Protein AF-A0A521H035-F1 (afdb_monomer)

Mean predicted aligned error: 4.66 Å

Sequence (286 aa):
MRLDHPIFQGPLPVELELAEIETPAHYRDWPGGAGLPARLPVWRVQAADLSPIVSRGTIADPYGFEDSPDAEWISSGINSKSYRSLALGRHGNFFYWGFSADPAHMTASGRTVFLNVLVYMRGFQGARPLVRREARSREWAGIYVSYVRRAQQGEGVADSSQLGALRKYFPDAVLSRLGVEAAPLAEYYQQNLEYLQPAERGFGFVADPDLAALQVSNRRPELLERLATLLEERGPDDAVVLRLFRQYLPAEAPRSAAGYAAWLERNRARLFFSDVGGFRWFLAPP

Solvent-accessible surface area (backbone atoms only — not comparable to full-atom values): 16088 Å² total; per-residue (Å²): 109,54,72,86,40,59,42,54,65,22,88,57,81,52,70,75,51,68,46,79,40,75,46,62,73,67,26,39,78,35,94,83,22,71,80,57,62,75,54,40,84,41,73,53,44,50,69,63,68,87,43,100,81,26,57,83,54,53,69,45,77,51,62,47,55,60,40,39,92,63,28,44,82,41,25,46,56,97,64,98,59,44,73,61,20,32,21,29,33,37,38,35,56,44,71,49,74,20,73,52,53,52,77,90,39,28,25,73,37,31,48,45,35,54,54,14,42,58,61,58,50,56,80,28,67,89,45,64,58,90,61,62,83,70,45,72,24,72,69,51,58,59,53,52,31,48,53,42,42,35,51,76,71,52,59,67,89,75,47,76,68,53,66,60,62,53,46,61,48,49,34,67,88,52,36,79,78,51,53,93,37,34,67,59,48,44,53,51,51,64,78,33,57,53,24,53,36,78,38,100,59,75,75,13,64,42,62,40,65,67,35,56,74,66,73,37,35,76,80,42,75,64,37,62,54,49,51,41,53,45,24,66,77,60,32,64,80,29,71,66,54,45,50,50,46,70,57,33,44,42,90,83,62,52,61,51,40,71,54,28,49,57,48,45,71,78,38,53,93,41,51,44,47,20,42,15,50,51,54,22,36,42,73,56,81,135

Secondary structure (DSSP, 8-state):
--TTSHHHH-SS-----EEEEEPPGGGGGSTT-TT--SEEEEE--BSS-S-SSS-----B--TTGGGSTTEEEEE--S-SS-TT-BSEEEETTEEEE-----TTTB-HHHHHHHHHHHHHHHTTTT---S----S--TTHHHHHHHHHHHHHTT-SS--HHHHHHHGGGS-HHHHHHH-S-HHHHHHHHHHTTTTEEE-SSSS-EEE-HHHHHHT--TTSTHHHHHHHHHHHHH-TT-HHHHHHHHHHS-TTS--SHHHHHHHHHHHGGGEEEETTTTSEEEE---

Foldseek 3Di:
DACVDQLNPDPPDADWPKDKDQDDPCQCLAVVSVPDDRIDIATQFFQDDPDPQFDAFDWADQALQPLFVQKDQDADHDDPDHNRTGCWMDFQLDTHHRGRHDPVGTDPNNNSSVVSVVVVSVVRVPTDGLFDFPADFLSVLLVLLSQLVCQVVVNDPHDPVSLVVSCLAADCVQCVPQNSHSPSSVVQCVVQVQQWFADPDGRYIDGDPLCVVVVHGLFDCVLLVVLLVCCVVPNLPDPSSVVCCVQAHDPPQDSHSVSNVVVCVVQVVQWTATRRRRSYIGGHDD

Radius of gyration: 22.26 Å; Cα contacts (8 Å, |Δi|>4): 448; chains: 1; bounding box: 48×47×64 Å

pLDDT: mean 92.79, std 8.2, range [44.16, 98.56]

Nearest PDB structures (foldseek):
  8ro0-assembly1_B  TM=1.477E-01  e=4.644E+00  Caenorhabditis elegans

Structure (mmCIF, N/CA/C/O backbone):
data_AF-A0A521H035-F1
#
_entry.id   AF-A0A521H035-F1
#
loop_
_atom_site.group_PDB
_atom_site.id
_atom_site.type_symbol
_atom_site.label_atom_id
_atom_site.label_alt_id
_atom_site.label_comp_id
_atom_site.label_asym_id
_atom_site.label_entity_id
_atom_site.label_seq_id
_atom_site.pdbx_PDB_ins_code
_atom_site.Cartn_x
_atom_site.Cartn_y
_atom_site.Cartn_z
_atom_site.occupancy
_atom_site.B_iso_or_equiv
_atom_site.auth_seq_id
_atom_site.auth_comp_id
_atom_site.auth_asym_id
_atom_site.auth_atom_id
_atom_site.pdbx_PDB_model_num
ATOM 1 N N . MET A 1 1 ? 10.526 -8.813 -11.461 1.00 91.44 1 MET A N 1
ATOM 2 C CA . MET A 1 1 ? 9.517 -9.334 -12.403 1.00 91.44 1 MET A CA 1
ATOM 3 C C . MET A 1 1 ? 9.130 -10.726 -11.934 1.00 91.44 1 MET A C 1
ATOM 5 O O . MET A 1 1 ? 10.029 -11.459 -11.541 1.00 91.44 1 MET A O 1
ATOM 9 N N . ARG A 1 2 ? 7.838 -11.064 -11.918 1.00 95.44 2 ARG A N 1
ATOM 10 C CA . ARG A 1 2 ? 7.329 -12.403 -11.577 1.00 95.44 2 ARG A CA 1
ATOM 11 C C . ARG A 1 2 ? 7.245 -13.254 -12.840 1.00 95.44 2 ARG A C 1
ATOM 13 O O . ARG A 1 2 ? 6.238 -13.219 -13.537 1.00 95.44 2 ARG A O 1
ATOM 20 N N . LEU A 1 3 ? 8.349 -13.908 -13.200 1.00 95.19 3 LEU A N 1
ATOM 21 C CA . LEU A 1 3 ? 8.463 -14.670 -14.453 1.00 95.19 3 LEU A CA 1
ATOM 22 C C . LEU A 1 3 ? 7.525 -15.881 -14.508 1.00 95.19 3 LEU A C 1
ATOM 24 O O . LEU A 1 3 ? 7.117 -16.290 -15.586 1.00 95.19 3 LEU A O 1
ATOM 28 N N . ASP A 1 4 ? 7.156 -16.415 -13.352 1.00 96.62 4 ASP A N 1
ATOM 29 C CA . ASP A 1 4 ? 6.177 -17.480 -13.147 1.00 96.62 4 ASP A CA 1
ATOM 30 C C . ASP A 1 4 ? 4.721 -17.038 -13.386 1.00 96.62 4 ASP A C 1
ATOM 32 O O . ASP A 1 4 ? 3.821 -17.875 -13.434 1.00 96.62 4 ASP A O 1
ATOM 36 N N . HIS A 1 5 ? 4.468 -15.738 -13.572 1.00 98.00 5 HIS A N 1
ATOM 37 C CA . HIS A 1 5 ? 3.122 -15.223 -13.798 1.00 98.00 5 HIS A CA 1
ATOM 38 C C . HIS A 1 5 ? 2.509 -15.772 -15.105 1.00 98.00 5 HIS A C 1
ATOM 40 O O . HIS A 1 5 ? 3.190 -15.765 -16.137 1.00 98.00 5 HIS A O 1
ATOM 46 N N . PRO A 1 6 ? 1.209 -16.147 -15.128 1.00 97.94 6 PRO A N 1
ATOM 47 C CA . PRO A 1 6 ? 0.569 -16.790 -16.281 1.00 97.94 6 PRO A CA 1
ATOM 48 C C . PRO A 1 6 ? 0.786 -16.093 -17.629 1.00 97.94 6 PRO A C 1
ATOM 50 O O . PRO A 1 6 ? 1.007 -16.762 -18.631 1.00 97.94 6 PRO A O 1
ATOM 53 N N . ILE A 1 7 ? 0.807 -14.755 -17.656 1.00 98.19 7 ILE A N 1
ATOM 54 C CA . ILE A 1 7 ? 0.989 -13.970 -18.895 1.00 98.19 7 ILE A CA 1
ATOM 55 C C . ILE A 1 7 ? 2.323 -14.243 -19.612 1.00 98.19 7 ILE A C 1
ATOM 57 O O . ILE A 1 7 ? 2.422 -14.030 -20.821 1.00 98.19 7 ILE A O 1
ATOM 61 N N . PHE A 1 8 ? 3.344 -14.698 -18.878 1.00 97.81 8 PHE A N 1
ATOM 62 C CA . PHE A 1 8 ? 4.652 -15.066 -19.424 1.00 97.81 8 PHE A CA 1
ATOM 63 C C . PHE A 1 8 ? 4.750 -16.552 -19.784 1.00 97.81 8 PHE A C 1
ATOM 65 O O . PHE A 1 8 ? 5.685 -16.944 -20.469 1.00 97.81 8 PHE A O 1
ATOM 72 N N . GLN A 1 9 ? 3.796 -17.367 -19.331 1.00 96.31 9 GLN A N 1
ATOM 73 C CA . GLN A 1 9 ? 3.798 -18.821 -19.498 1.00 96.31 9 GLN A CA 1
ATOM 74 C C . GLN A 1 9 ? 2.868 -19.280 -20.629 1.00 96.31 9 GLN A C 1
ATOM 76 O O . GLN A 1 9 ? 3.097 -20.321 -21.239 1.00 96.31 9 GLN A O 1
ATOM 81 N N . GLY A 1 10 ? 1.815 -18.517 -20.927 1.00 94.44 10 GLY A N 1
ATOM 82 C CA . GLY A 1 10 ? 0.863 -18.857 -21.976 1.00 94.44 10 GLY A CA 1
ATOM 83 C C . GLY A 1 10 ? -0.391 -17.979 -21.960 1.00 94.44 10 GLY A C 1
ATOM 84 O O . GLY A 1 10 ? -0.469 -17.010 -21.203 1.00 94.44 10 GLY A O 1
ATOM 85 N N . PRO A 1 11 ? -1.401 -18.298 -22.786 1.00 96.12 11 PRO A N 1
ATOM 86 C CA . PRO A 1 11 ? -1.518 -19.503 -23.617 1.00 96.12 11 PRO A CA 1
ATOM 87 C C . PRO A 1 11 ? -0.682 -19.493 -24.904 1.00 96.12 11 PRO A C 1
ATOM 89 O O . PRO A 1 11 ? -0.439 -20.558 -25.464 1.00 96.12 11 PRO A O 1
ATOM 92 N N . LEU A 1 12 ? -0.247 -18.329 -25.390 1.00 97.94 12 LEU A N 1
ATOM 93 C CA . LEU A 1 12 ? 0.696 -18.262 -26.503 1.00 97.94 12 LEU A CA 1
ATOM 94 C C . LEU A 1 12 ? 2.121 -18.426 -25.956 1.00 97.94 12 LEU A C 1
ATOM 96 O O . LEU A 1 12 ? 2.453 -17.747 -24.980 1.00 97.94 12 LEU A O 1
ATOM 100 N N . PRO A 1 13 ? 2.960 -19.290 -26.555 1.00 96.62 13 PRO A N 1
ATOM 101 C CA . PRO A 1 13 ? 4.324 -19.503 -26.087 1.00 96.62 13 PRO A CA 1
ATOM 102 C C . PRO A 1 13 ? 5.134 -18.208 -26.197 1.00 96.62 13 PRO A C 1
ATOM 104 O O . PRO A 1 13 ? 5.119 -17.544 -27.236 1.00 96.62 13 PRO A O 1
ATOM 107 N N . VAL A 1 14 ? 5.834 -17.846 -25.121 1.00 96.12 14 VAL A N 1
ATOM 108 C CA . VAL A 1 14 ? 6.634 -16.620 -25.039 1.00 96.12 14 VAL A CA 1
ATOM 109 C C . VAL A 1 14 ? 8.102 -16.977 -24.863 1.00 96.12 14 VAL A C 1
ATOM 111 O O . VAL A 1 14 ? 8.490 -17.563 -23.857 1.00 96.12 14 VAL A O 1
ATOM 114 N N . GLU A 1 15 ? 8.936 -16.537 -25.797 1.00 95.50 15 GLU A N 1
ATOM 115 C CA . GLU A 1 15 ? 10.384 -16.479 -25.602 1.00 95.50 15 GLU A CA 1
ATOM 116 C C . GLU A 1 15 ? 10.753 -15.056 -25.179 1.00 95.50 15 GLU A C 1
ATOM 118 O O . GLU A 1 15 ? 10.750 -14.137 -25.994 1.00 95.50 15 GLU A O 1
ATOM 123 N N . LEU A 1 16 ? 10.991 -14.838 -23.883 1.00 95.06 16 LEU A N 1
ATOM 124 C CA . LEU A 1 16 ? 11.286 -13.501 -23.368 1.00 95.06 16 LEU A CA 1
ATOM 125 C C . LEU A 1 16 ? 12.676 -13.026 -23.802 1.00 95.06 16 LEU A C 1
ATOM 127 O O . LEU A 1 16 ? 13.689 -13.657 -23.514 1.00 95.06 16 LEU A O 1
ATOM 131 N N . GLU A 1 17 ? 12.723 -11.840 -24.405 1.00 93.94 17 GLU A N 1
ATOM 132 C CA . GLU A 1 17 ? 13.968 -11.143 -24.732 1.00 93.94 17 GLU A CA 1
ATOM 133 C C . GLU A 1 17 ? 14.533 -10.469 -23.475 1.00 93.94 17 GLU A C 1
ATOM 135 O O . GLU A 1 17 ? 14.279 -9.290 -23.206 1.00 93.94 17 GLU A O 1
ATOM 140 N N . LEU A 1 18 ? 15.249 -11.245 -22.661 1.00 94.38 18 LEU A N 1
ATOM 141 C CA . LEU A 1 18 ? 15.895 -10.761 -21.443 1.00 94.38 18 LEU A CA 1
ATOM 142 C C . LEU A 1 18 ? 17.271 -10.155 -21.742 1.00 94.38 18 LEU A C 1
ATOM 144 O O . LEU A 1 18 ? 1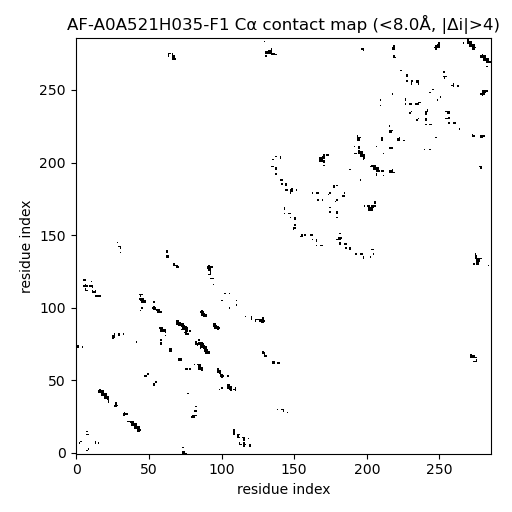8.031 -10.661 -22.565 1.00 94.38 18 LEU A O 1
ATOM 148 N N . ALA A 1 19 ? 17.601 -9.081 -21.035 1.00 92.50 19 ALA A N 1
ATOM 149 C CA . ALA A 1 19 ? 18.905 -8.434 -21.054 1.00 92.50 19 ALA A CA 1
ATOM 150 C C . ALA A 1 19 ? 19.320 -8.033 -19.634 1.00 92.50 19 ALA A C 1
ATOM 152 O O . ALA A 1 19 ? 18.481 -7.892 -18.751 1.00 92.50 19 ALA A O 1
ATOM 153 N N . GLU A 1 20 ? 20.614 -7.806 -19.425 1.00 95.44 20 GLU A N 1
ATOM 154 C CA . GLU A 1 20 ? 21.167 -7.331 -18.155 1.00 95.44 20 GLU A CA 1
ATOM 155 C C . GLU A 1 20 ? 21.605 -5.875 -18.293 1.00 95.44 20 GLU A C 1
ATOM 157 O O . GLU A 1 20 ? 22.482 -5.572 -19.109 1.00 95.44 20 GLU A O 1
ATOM 162 N N . ILE A 1 21 ? 21.055 -4.988 -17.464 1.00 93.69 21 ILE A N 1
ATOM 163 C CA . ILE A 1 21 ? 21.485 -3.584 -17.384 1.00 93.69 21 ILE A CA 1
ATOM 164 C C . ILE A 1 21 ? 22.219 -3.320 -16.078 1.00 93.69 21 ILE A C 1
ATOM 166 O O . ILE A 1 21 ? 21.959 -3.982 -15.078 1.00 93.69 21 ILE A O 1
ATOM 170 N N . GLU A 1 22 ? 23.075 -2.302 -16.060 1.00 96.94 22 GLU A N 1
ATOM 171 C CA . GLU A 1 22 ? 23.555 -1.741 -14.797 1.00 96.94 22 GLU A CA 1
ATOM 172 C C . GLU A 1 22 ? 22.364 -1.216 -13.987 1.00 96.94 22 GLU A C 1
ATOM 174 O O . GLU A 1 22 ? 21.484 -0.530 -14.518 1.00 96.94 22 GLU A O 1
ATOM 179 N N . THR A 1 23 ? 22.326 -1.545 -12.697 1.00 95.81 23 THR A N 1
ATOM 180 C CA . THR A 1 23 ? 21.288 -1.073 -11.783 1.00 95.81 23 THR A CA 1
ATOM 181 C C . THR A 1 23 ? 21.319 0.453 -11.740 1.00 95.81 23 THR A C 1
ATOM 183 O O . THR A 1 23 ? 22.333 1.018 -11.316 1.00 95.81 23 THR A O 1
ATOM 186 N N . PRO A 1 24 ? 20.228 1.148 -12.120 1.00 94.31 24 PRO A N 1
ATOM 187 C CA . PRO A 1 24 ? 20.175 2.600 -12.027 1.00 94.31 24 PRO A CA 1
ATOM 188 C C . PRO A 1 24 ? 20.511 3.065 -10.610 1.00 94.31 24 PRO A C 1
ATOM 190 O O . PRO A 1 24 ? 19.883 2.621 -9.649 1.00 94.31 24 PRO A O 1
ATOM 193 N N . ALA A 1 25 ? 21.504 3.949 -10.473 1.00 90.81 25 ALA A N 1
ATOM 194 C CA . ALA A 1 25 ? 22.056 4.320 -9.169 1.00 90.81 25 ALA A CA 1
ATOM 195 C C . ALA A 1 25 ? 20.974 4.809 -8.190 1.00 90.81 25 ALA A C 1
ATOM 197 O O . ALA A 1 25 ? 20.955 4.395 -7.032 1.00 90.81 25 ALA A O 1
ATOM 198 N N . HIS A 1 26 ? 20.005 5.590 -8.683 1.00 86.62 26 HIS A N 1
ATOM 199 C CA . HIS A 1 26 ? 18.902 6.129 -7.882 1.00 86.62 26 HIS A CA 1
ATOM 200 C C . HIS A 1 26 ? 17.960 5.059 -7.320 1.00 86.62 26 HIS A C 1
ATOM 202 O O . HIS A 1 26 ? 17.221 5.346 -6.384 1.00 86.62 26 HIS A O 1
ATOM 208 N N . TYR A 1 27 ? 17.957 3.825 -7.841 1.00 91.81 27 TYR A N 1
ATOM 209 C CA . TYR A 1 27 ? 17.166 2.737 -7.255 1.00 91.81 27 TYR A CA 1
ATOM 210 C C . TYR A 1 27 ? 17.636 2.362 -5.854 1.00 91.81 27 TYR A C 1
ATOM 212 O O . TYR A 1 27 ? 16.812 1.918 -5.055 1.00 91.81 27 TYR A O 1
ATOM 220 N N . ARG A 1 28 ? 18.918 2.580 -5.536 1.00 89.38 28 ARG A N 1
ATOM 221 C CA . ARG A 1 28 ? 19.475 2.285 -4.210 1.00 89.38 28 ARG A CA 1
ATOM 222 C C . ARG A 1 28 ? 18.914 3.192 -3.114 1.00 89.38 28 ARG A C 1
ATOM 224 O O . ARG A 1 28 ? 18.886 2.776 -1.959 1.00 89.38 28 ARG A O 1
ATOM 231 N N . ASP A 1 29 ? 18.392 4.359 -3.490 1.00 83.06 29 ASP A N 1
ATOM 232 C CA . ASP A 1 29 ? 17.813 5.343 -2.568 1.00 83.06 29 ASP A CA 1
ATOM 233 C C . ASP A 1 29 ? 16.381 4.988 -2.127 1.00 83.06 29 ASP A C 1
ATOM 235 O O . ASP A 1 29 ? 15.856 5.574 -1.181 1.00 83.06 29 ASP A O 1
ATOM 239 N N . TRP A 1 30 ? 15.718 4.047 -2.809 1.00 85.75 30 TRP A N 1
ATOM 240 C CA . TRP A 1 30 ? 14.351 3.636 -2.479 1.00 85.75 30 TRP A CA 1
ATOM 241 C C . TRP A 1 30 ? 14.333 2.549 -1.391 1.00 85.75 30 TRP A C 1
ATOM 243 O O . TRP A 1 30 ? 15.250 1.730 -1.329 1.00 85.75 30 TRP A O 1
ATOM 253 N N . PRO A 1 31 ? 13.270 2.453 -0.565 1.00 82.69 31 PRO A N 1
ATOM 254 C CA . PRO A 1 31 ? 13.065 1.372 0.391 1.00 82.69 31 PRO A CA 1
ATOM 255 C C . PRO A 1 31 ? 13.317 -0.015 -0.215 1.00 82.69 31 PRO A C 1
ATOM 257 O O . PRO A 1 31 ? 12.735 -0.387 -1.240 1.00 82.69 31 PRO A O 1
ATOM 260 N N . GLY A 1 32 ? 14.217 -0.769 0.423 1.00 84.44 32 GLY A N 1
ATOM 261 C CA . GLY A 1 32 ? 14.683 -2.090 -0.021 1.00 84.44 32 GLY A CA 1
ATOM 262 C C . GLY A 1 32 ? 15.685 -2.080 -1.188 1.00 84.44 32 GLY A C 1
ATOM 263 O O . GLY A 1 32 ? 16.129 -3.141 -1.608 1.00 84.44 32 GLY A O 1
ATOM 264 N N . GLY A 1 33 ? 16.061 -0.908 -1.709 1.00 89.31 33 GLY A N 1
ATOM 265 C CA . GLY A 1 33 ? 16.932 -0.757 -2.877 1.00 89.31 33 GLY A CA 1
ATOM 266 C C . GLY A 1 33 ? 18.432 -0.889 -2.595 1.00 89.31 33 GLY A C 1
ATOM 267 O O . GLY A 1 33 ? 19.196 -1.235 -3.495 1.00 89.31 33 GLY A O 1
ATOM 268 N N . ALA A 1 34 ? 18.875 -0.651 -1.356 1.00 89.69 34 ALA A N 1
ATOM 269 C CA . ALA A 1 34 ? 20.298 -0.681 -0.997 1.00 89.69 34 ALA A CA 1
ATOM 270 C C . ALA A 1 34 ? 20.972 -2.026 -1.334 1.00 89.69 34 ALA A C 1
ATOM 272 O O . ALA A 1 34 ? 22.107 -2.047 -1.808 1.00 89.69 34 ALA A O 1
ATOM 273 N N . GLY A 1 35 ? 20.242 -3.133 -1.156 1.00 92.12 35 GLY A N 1
ATOM 274 C CA . GLY A 1 35 ? 20.710 -4.499 -1.411 1.00 92.12 35 GLY A CA 1
ATOM 275 C C . GLY A 1 35 ? 20.561 -4.989 -2.854 1.00 92.12 35 GLY A C 1
ATOM 276 O O . GLY A 1 35 ? 20.757 -6.176 -3.099 1.00 92.12 35 GLY A O 1
ATOM 277 N N . LEU A 1 36 ? 20.188 -4.130 -3.810 1.00 94.81 36 LEU A N 1
ATOM 278 C CA . LEU A 1 36 ? 20.050 -4.552 -5.206 1.00 94.81 36 LEU A CA 1
ATOM 279 C C . LEU A 1 36 ? 21.399 -5.006 -5.797 1.00 94.81 36 LEU A C 1
ATOM 281 O O . LEU A 1 36 ? 22.432 -4.387 -5.504 1.00 94.81 36 LEU A O 1
ATOM 285 N N . PRO A 1 37 ? 21.407 -6.028 -6.674 1.00 95.75 37 PRO A N 1
ATOM 286 C CA . PRO A 1 37 ? 22.613 -6.447 -7.387 1.00 95.75 37 PRO A CA 1
ATOM 287 C C . PRO A 1 37 ? 23.198 -5.309 -8.239 1.00 95.75 37 PRO A C 1
ATOM 289 O O . PRO A 1 37 ? 22.559 -4.278 -8.464 1.00 95.75 37 PRO A O 1
ATOM 292 N N . ALA A 1 38 ? 24.440 -5.466 -8.702 1.00 96.88 38 ALA A N 1
ATOM 293 C CA . ALA A 1 38 ? 25.071 -4.491 -9.597 1.00 96.88 38 ALA A CA 1
ATOM 294 C C . ALA A 1 38 ? 24.341 -4.390 -10.945 1.00 96.88 38 ALA A C 1
ATOM 296 O O . ALA A 1 38 ? 24.232 -3.300 -11.498 1.00 96.88 38 ALA A O 1
ATOM 297 N N . ARG A 1 39 ? 23.788 -5.512 -11.419 1.00 96.69 39 ARG A N 1
ATOM 298 C CA . ARG A 1 39 ? 23.030 -5.608 -12.664 1.00 96.69 39 ARG A CA 1
ATOM 299 C C . ARG A 1 39 ? 21.653 -6.204 -12.420 1.00 96.69 39 ARG A C 1
ATOM 301 O O . ARG A 1 39 ? 21.496 -7.029 -11.519 1.00 96.69 39 ARG A O 1
ATOM 308 N N . LEU A 1 40 ? 20.670 -5.744 -13.186 1.00 94.56 40 LEU A N 1
ATOM 309 C CA . LEU A 1 40 ? 19.294 -6.218 -13.116 1.00 94.56 40 LEU A CA 1
ATOM 310 C C . LEU A 1 40 ? 18.876 -6.862 -14.439 1.00 94.56 40 LEU A C 1
ATOM 312 O O . LEU A 1 40 ? 19.065 -6.240 -15.495 1.00 94.56 40 LEU A O 1
ATOM 316 N N . PRO A 1 41 ? 18.187 -8.018 -14.379 1.00 93.94 41 PRO A N 1
ATOM 317 C CA . PRO A 1 41 ? 17.521 -8.566 -15.541 1.00 93.94 41 PRO A CA 1
ATOM 318 C C . PRO A 1 41 ? 16.336 -7.673 -15.911 1.00 93.94 41 PRO A C 1
ATOM 320 O O . PRO A 1 41 ? 15.482 -7.339 -15.080 1.00 93.94 41 PRO A O 1
ATOM 323 N N . VAL A 1 42 ? 16.262 -7.312 -17.184 1.00 93.50 42 VAL A N 1
ATOM 324 C CA . VAL A 1 42 ? 15.170 -6.550 -17.780 1.00 93.50 42 VAL A CA 1
ATOM 325 C C . VAL A 1 42 ? 14.632 -7.283 -18.990 1.00 93.50 42 VAL A C 1
ATOM 327 O O . VAL A 1 42 ? 15.363 -7.940 -19.723 1.00 93.50 42 VAL A O 1
ATOM 330 N N . TRP A 1 43 ? 13.334 -7.148 -19.213 1.00 95.00 43 TRP A N 1
ATOM 331 C CA . TRP A 1 43 ? 12.686 -7.654 -20.410 1.00 95.00 43 TRP A CA 1
ATOM 332 C C . TRP A 1 43 ? 12.545 -6.529 -21.434 1.00 95.00 43 TRP A C 1
ATOM 334 O O . TRP A 1 43 ? 12.017 -5.453 -21.132 1.00 95.00 43 TRP A O 1
ATOM 344 N N . ARG A 1 44 ? 13.026 -6.77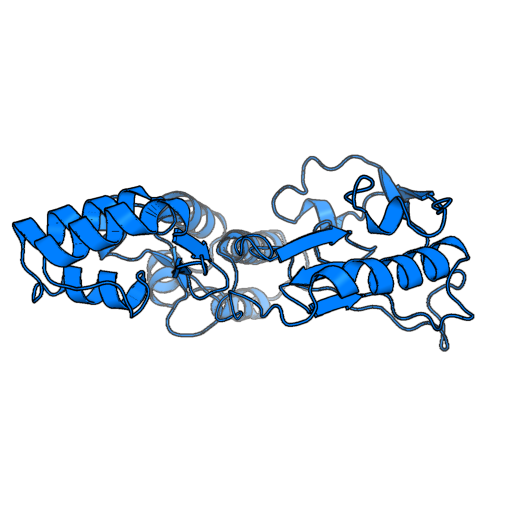1 -22.655 1.00 93.31 44 ARG A N 1
ATOM 345 C CA . ARG A 1 44 ? 12.877 -5.840 -23.768 1.00 93.31 44 ARG A CA 1
ATOM 346 C C . ARG A 1 44 ? 11.477 -5.960 -24.364 1.00 93.31 44 ARG A C 1
ATOM 348 O O . ARG A 1 44 ? 11.184 -6.863 -25.141 1.00 93.31 44 ARG A O 1
ATOM 355 N N . VAL A 1 45 ? 10.624 -4.996 -24.032 1.00 92.75 45 VAL A N 1
ATOM 356 C CA . VAL A 1 45 ? 9.244 -4.915 -24.551 1.00 92.75 45 VAL A CA 1
ATOM 357 C C . VAL A 1 45 ? 9.168 -4.167 -25.884 1.00 92.75 45 VAL A C 1
ATOM 359 O O . VAL A 1 45 ? 8.270 -4.401 -26.688 1.00 92.75 45 VAL A O 1
ATOM 362 N N . GLN A 1 46 ? 10.110 -3.254 -26.128 1.00 88.62 46 GLN A N 1
ATOM 363 C CA . GLN A 1 46 ? 10.076 -2.309 -27.247 1.00 88.62 46 GLN A CA 1
ATOM 364 C C . GLN A 1 46 ? 11.373 -2.421 -28.058 1.00 88.62 46 GLN A C 1
ATOM 366 O O . GLN A 1 46 ? 12.469 -2.501 -27.496 1.00 88.62 46 GLN A O 1
ATOM 371 N N . ALA A 1 47 ? 11.245 -2.466 -29.383 1.00 79.44 47 ALA A N 1
ATOM 372 C CA . ALA A 1 47 ? 12.369 -2.653 -30.294 1.00 79.44 47 ALA A CA 1
ATOM 373 C C . ALA A 1 47 ? 13.117 -1.340 -30.574 1.00 79.44 47 ALA A C 1
ATOM 375 O O . ALA A 1 47 ? 14.330 -1.369 -30.770 1.00 79.44 47 ALA A O 1
ATOM 376 N N . ALA A 1 48 ? 12.418 -0.203 -30.552 1.00 70.19 48 ALA A N 1
ATOM 377 C CA . ALA A 1 48 ? 12.999 1.117 -30.780 1.00 70.19 48 ALA A CA 1
ATOM 378 C C . ALA A 1 48 ? 13.309 1.848 -29.465 1.00 70.19 48 ALA A C 1
ATOM 380 O O . ALA A 1 48 ? 12.577 1.718 -28.479 1.00 70.19 48 ALA A O 1
ATOM 381 N N . ASP A 1 49 ? 14.379 2.644 -29.482 1.00 72.19 49 ASP A N 1
ATOM 382 C CA . ASP A 1 49 ? 14.717 3.563 -28.397 1.00 72.19 49 ASP A CA 1
ATOM 383 C C . ASP A 1 49 ? 13.690 4.700 -28.284 1.00 72.19 49 ASP A C 1
ATOM 385 O O . ASP A 1 49 ? 12.860 4.917 -29.177 1.00 72.19 49 ASP A O 1
ATOM 389 N N . LEU A 1 50 ? 13.769 5.450 -27.176 1.00 73.69 50 LEU A N 1
ATOM 390 C CA . LEU A 1 50 ? 12.985 6.671 -26.987 1.00 73.69 50 LEU A CA 1
ATOM 391 C C . LEU A 1 50 ? 13.192 7.593 -28.195 1.00 73.69 50 LEU A C 1
ATOM 393 O O . LEU A 1 50 ? 14.284 8.102 -28.437 1.00 73.69 50 LEU A O 1
ATOM 397 N N . SER A 1 51 ? 12.124 7.787 -28.953 1.00 68.94 51 SER A N 1
ATOM 398 C CA . SER A 1 51 ? 12.107 8.490 -30.233 1.00 68.94 51 SER A CA 1
ATOM 399 C C . SER A 1 51 ? 10.796 9.275 -30.336 1.00 68.94 51 SER A C 1
ATOM 401 O O . SER A 1 51 ? 9.917 9.098 -29.491 1.00 68.94 51 SER A O 1
ATOM 403 N N . PRO A 1 52 ? 10.593 10.122 -31.360 1.00 69.00 52 PRO A N 1
ATOM 404 C CA . PRO A 1 52 ? 9.300 10.782 -31.562 1.00 69.00 52 PRO A CA 1
ATOM 405 C C . PRO A 1 52 ? 8.130 9.793 -31.693 1.00 69.00 52 PRO A C 1
ATOM 407 O O . PRO A 1 52 ? 6.983 10.160 -31.467 1.00 69.00 52 PRO A O 1
ATOM 410 N N . ILE A 1 53 ? 8.432 8.542 -32.052 1.00 67.44 53 ILE A N 1
ATOM 411 C CA . ILE A 1 53 ? 7.471 7.462 -32.270 1.00 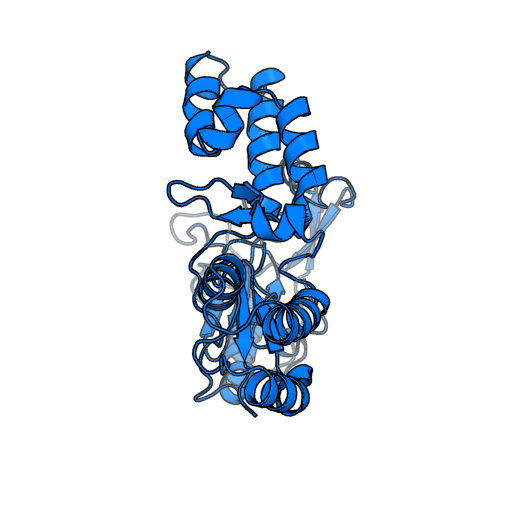67.44 53 ILE A CA 1
ATOM 412 C C . ILE A 1 53 ? 7.222 6.676 -30.971 1.00 67.44 53 ILE A C 1
ATOM 414 O O . ILE A 1 53 ? 6.087 6.316 -30.671 1.00 67.44 53 ILE A O 1
ATOM 418 N N . VAL A 1 54 ? 8.266 6.442 -30.166 1.00 69.00 54 VAL A N 1
ATOM 419 C CA . VAL A 1 54 ? 8.174 5.732 -28.879 1.00 69.00 54 VAL A CA 1
ATOM 420 C C . VAL A 1 54 ? 8.346 6.721 -27.729 1.00 69.00 54 VAL A C 1
ATOM 422 O O . VAL A 1 54 ? 9.459 7.095 -27.354 1.00 69.00 54 VAL A O 1
ATOM 425 N N . SER A 1 55 ? 7.213 7.127 -27.153 1.00 80.19 55 SER A N 1
ATOM 426 C CA . SER A 1 55 ? 7.160 7.999 -25.975 1.00 80.19 55 SER A CA 1
ATOM 427 C C . SER A 1 55 ? 7.605 7.282 -24.700 1.00 80.19 55 SER A C 1
ATOM 429 O O . SER A 1 55 ? 7.706 6.058 -24.657 1.00 80.19 55 SER A O 1
ATOM 431 N N . ARG A 1 56 ? 7.829 8.031 -23.615 1.00 85.56 56 ARG A N 1
ATOM 432 C CA . ARG A 1 56 ? 8.031 7.430 -22.289 1.00 85.56 56 ARG A CA 1
ATOM 433 C C . ARG A 1 56 ? 6.744 6.739 -21.834 1.00 85.56 56 ARG A C 1
ATOM 435 O O . ARG A 1 56 ? 5.667 7.321 -21.930 1.00 85.56 56 ARG A O 1
ATOM 442 N N . GLY A 1 57 ? 6.885 5.521 -21.320 1.00 90.06 57 GLY A N 1
ATOM 443 C CA . GLY A 1 57 ? 5.800 4.815 -20.652 1.00 90.06 57 GLY A CA 1
ATOM 444 C C . GLY A 1 57 ? 5.382 5.493 -19.347 1.00 90.06 57 GLY A C 1
ATOM 445 O O . GLY A 1 57 ? 5.965 6.492 -18.914 1.00 90.06 57 GLY A O 1
ATOM 446 N N . THR A 1 58 ? 4.388 4.909 -18.692 1.00 92.88 58 THR A N 1
ATOM 447 C CA . THR A 1 58 ? 3.951 5.327 -17.362 1.00 92.88 58 THR A CA 1
ATOM 448 C C . THR A 1 58 ? 4.208 4.219 -16.349 1.00 92.88 58 THR A C 1
ATOM 450 O O . THR A 1 58 ? 4.330 3.044 -16.690 1.00 92.88 58 THR A O 1
ATOM 453 N N . ILE A 1 59 ? 4.347 4.622 -15.092 1.00 94.31 59 ILE A N 1
ATOM 454 C CA . ILE A 1 59 ? 4.496 3.721 -13.953 1.00 94.31 59 ILE A CA 1
ATOM 455 C C . ILE A 1 59 ? 3.551 4.164 -12.845 1.00 94.31 59 ILE A C 1
ATOM 457 O O . ILE A 1 59 ? 3.325 5.364 -12.655 1.00 94.31 59 ILE A O 1
ATOM 461 N N . ALA A 1 60 ? 3.042 3.198 -12.090 1.00 93.25 60 ALA A N 1
ATOM 462 C CA . ALA A 1 60 ? 2.282 3.437 -10.876 1.00 93.25 60 ALA A CA 1
ATOM 463 C C . ALA A 1 60 ? 3.163 3.304 -9.621 1.00 93.25 60 ALA A C 1
ATOM 465 O O . ALA A 1 60 ? 4.260 2.735 -9.636 1.00 93.25 60 ALA A O 1
ATOM 466 N N . ASP A 1 61 ? 2.666 3.888 -8.531 1.00 90.25 61 ASP A N 1
ATOM 467 C CA . ASP A 1 61 ? 3.295 3.863 -7.209 1.00 90.25 61 ASP A CA 1
ATOM 468 C C . ASP A 1 61 ? 3.500 2.406 -6.747 1.00 90.25 61 ASP A C 1
ATOM 470 O O . ASP A 1 61 ? 2.557 1.619 -6.829 1.00 90.25 61 ASP A O 1
ATOM 474 N N . PRO A 1 62 ? 4.708 2.016 -6.306 1.00 82.81 62 PRO A N 1
ATOM 475 C CA . PRO A 1 62 ? 4.994 0.630 -5.937 1.00 82.81 62 PRO A CA 1
ATOM 476 C C . PRO A 1 62 ? 4.411 0.189 -4.594 1.00 82.81 62 PRO A C 1
ATOM 478 O O . PRO A 1 62 ? 4.319 -1.013 -4.344 1.00 82.81 62 PRO A O 1
ATOM 481 N N . TYR A 1 63 ? 4.131 1.130 -3.692 1.00 90.88 63 TYR A N 1
ATOM 482 C CA . TYR A 1 63 ? 3.866 0.815 -2.290 1.00 90.88 63 TYR A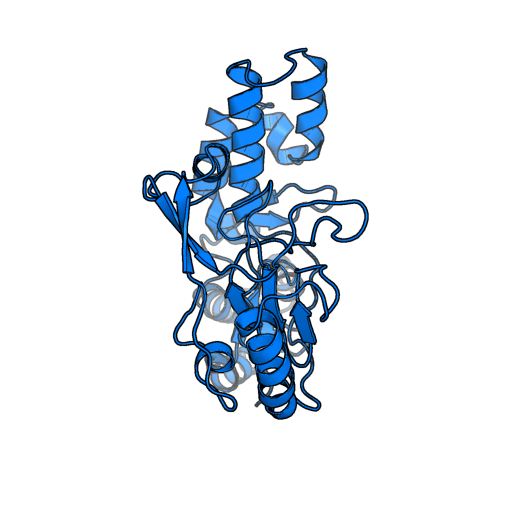 CA 1
ATOM 483 C C . TYR A 1 63 ? 2.369 0.715 -2.018 1.00 90.88 63 TYR A C 1
ATOM 485 O O . TYR A 1 63 ? 1.591 1.542 -2.497 1.00 90.88 63 TYR A O 1
ATOM 493 N N . GLY A 1 64 ? 1.990 -0.315 -1.259 1.00 91.44 64 GLY A N 1
ATOM 494 C CA . GLY A 1 64 ? 0.600 -0.630 -0.941 1.00 91.44 64 GLY A CA 1
ATOM 495 C C . GLY A 1 64 ? -0.231 -1.109 -2.134 1.00 91.44 64 GLY A C 1
ATOM 496 O O . GLY A 1 64 ? -1.439 -1.185 -2.031 1.00 91.44 64 GLY A O 1
ATOM 497 N N . PHE A 1 65 ? 0.367 -1.446 -3.284 1.00 92.56 65 PHE A N 1
ATOM 498 C CA . PHE A 1 65 ? -0.428 -1.960 -4.409 1.00 92.56 65 PHE A CA 1
ATOM 499 C C . PHE A 1 65 ? -1.064 -3.323 -4.093 1.00 92.56 65 PHE A C 1
ATOM 501 O O . PHE A 1 65 ? -2.212 -3.564 -4.434 1.00 92.56 65 PHE A O 1
ATOM 508 N N . GLU A 1 66 ? -0.318 -4.197 -3.416 1.00 94.19 66 GLU A N 1
ATOM 509 C CA . GLU A 1 66 ? -0.746 -5.560 -3.060 1.00 94.19 66 GLU A CA 1
ATOM 510 C C . GLU A 1 66 ? -1.277 -5.662 -1.623 1.00 94.19 66 GLU A C 1
ATOM 512 O O . GLU A 1 66 ? -1.345 -6.752 -1.064 1.00 94.19 66 GLU A O 1
ATOM 517 N N . ASP A 1 67 ? -1.621 -4.534 -0.995 1.00 94.81 67 ASP A N 1
ATOM 518 C CA . ASP A 1 67 ? -2.349 -4.567 0.280 1.00 94.81 67 ASP A CA 1
ATOM 519 C C . ASP A 1 67 ? -3.832 -4.949 0.087 1.00 94.81 67 ASP A 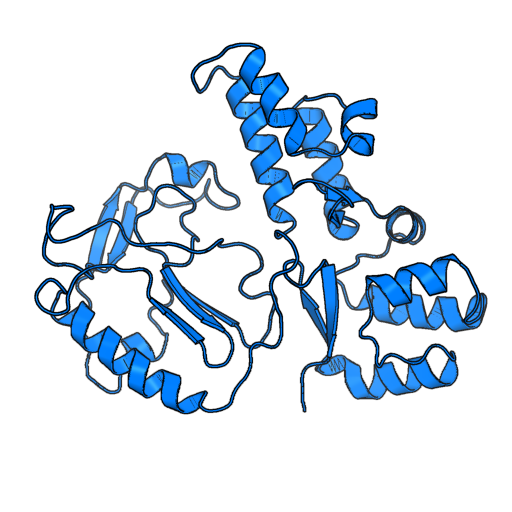C 1
ATOM 521 O O . ASP A 1 67 ? -4.522 -5.331 1.031 1.00 94.81 67 ASP A O 1
ATOM 525 N N . SER A 1 68 ? -4.301 -4.925 -1.163 1.00 95.69 68 SER A N 1
ATOM 526 C CA . SER A 1 68 ? -5.581 -5.468 -1.588 1.00 95.69 68 SER A CA 1
ATOM 527 C C . SER A 1 68 ? -5.397 -6.894 -2.132 1.00 95.69 68 SER A C 1
ATOM 529 O O . SER A 1 68 ? -4.565 -7.098 -3.018 1.00 95.69 68 SER A O 1
ATOM 531 N N . PRO A 1 69 ? -6.159 -7.896 -1.651 1.00 95.31 69 PRO A N 1
ATOM 532 C CA . PRO A 1 69 ? -5.951 -9.297 -2.027 1.00 95.31 69 PRO A CA 1
ATOM 533 C C . PRO A 1 69 ? -6.329 -9.601 -3.483 1.00 95.31 69 PRO A C 1
ATOM 535 O O . PRO A 1 69 ? -5.944 -10.640 -4.010 1.00 95.31 69 PRO A O 1
ATOM 538 N N . ASP A 1 70 ? -7.074 -8.715 -4.150 1.00 95.75 70 ASP A N 1
ATOM 539 C CA . ASP A 1 70 ? -7.404 -8.828 -5.571 1.00 95.75 70 ASP A CA 1
ATOM 540 C C . ASP A 1 70 ? -6.434 -8.055 -6.479 1.00 95.75 70 ASP A C 1
ATOM 542 O O . ASP A 1 70 ? -6.721 -7.903 -7.673 1.00 95.75 70 ASP A O 1
ATOM 546 N N . ALA A 1 71 ? -5.309 -7.575 -5.942 1.00 96.50 71 ALA A N 1
ATOM 547 C CA . ALA A 1 71 ? -4.283 -6.853 -6.678 1.00 96.50 71 ALA A CA 1
ATOM 548 C C . ALA A 1 71 ? -2.979 -7.655 -6.817 1.00 96.50 71 ALA A C 1
ATOM 550 O O . ALA A 1 71 ? -2.572 -8.392 -5.924 1.00 96.50 71 ALA A O 1
ATOM 551 N N . GLU A 1 72 ? -2.305 -7.491 -7.955 1.00 96.12 72 GLU A N 1
ATOM 552 C CA . GLU A 1 72 ? -1.077 -8.212 -8.301 1.00 96.12 72 GLU A CA 1
ATOM 553 C C . GLU A 1 72 ? -0.040 -7.260 -8.888 1.00 96.12 72 GLU A C 1
ATOM 555 O O . GLU A 1 72 ? -0.242 -6.674 -9.957 1.00 96.12 72 GLU A O 1
ATOM 560 N N . TRP A 1 73 ? 1.115 -7.153 -8.235 1.00 96.62 73 TRP A N 1
ATOM 561 C CA . TRP A 1 73 ? 2.300 -6.573 -8.855 1.00 96.62 73 TRP A CA 1
ATOM 562 C C . TRP A 1 73 ? 2.989 -7.632 -9.719 1.00 96.62 73 TRP A C 1
ATOM 564 O O . TRP A 1 73 ? 3.354 -8.696 -9.225 1.00 96.62 73 TRP A O 1
ATOM 574 N N . ILE A 1 74 ? 3.209 -7.362 -11.006 1.00 97.06 74 ILE A N 1
ATOM 575 C CA . ILE A 1 74 ? 3.771 -8.364 -11.928 1.00 97.06 74 ILE A CA 1
ATOM 576 C C . ILE A 1 74 ? 5.193 -7.984 -12.333 1.00 97.06 74 ILE A C 1
ATOM 578 O O . ILE A 1 74 ? 6.137 -8.773 -12.208 1.00 97.06 74 ILE A O 1
ATOM 582 N N . SER A 1 75 ? 5.371 -6.756 -12.817 1.00 95.81 75 SER A N 1
ATOM 583 C CA . SER A 1 75 ? 6.684 -6.269 -13.221 1.00 95.81 75 SER A CA 1
ATOM 584 C C . SER A 1 75 ? 6.827 -4.765 -13.063 1.00 95.81 75 SER A C 1
ATOM 586 O O . SER A 1 75 ? 5.874 -3.996 -13.185 1.00 95.81 75 SER A O 1
ATOM 588 N N . SER A 1 76 ? 8.076 -4.359 -12.869 1.00 94.75 76 SER A N 1
ATOM 589 C CA . SER A 1 76 ? 8.541 -2.995 -13.086 1.00 94.75 76 SER A CA 1
ATOM 590 C C . SER A 1 76 ? 9.060 -2.833 -14.518 1.00 94.75 76 SER A C 1
ATOM 592 O O . SER A 1 76 ? 9.104 -3.792 -15.294 1.00 94.75 76 SER A O 1
ATOM 594 N N . GLY A 1 77 ? 9.448 -1.612 -14.859 1.00 91.44 77 GLY A N 1
ATOM 595 C CA . GLY A 1 77 ? 10.194 -1.264 -16.065 1.00 91.44 77 GLY A CA 1
ATOM 596 C C . GLY A 1 77 ? 11.349 -0.330 -15.713 1.00 91.44 77 GLY A C 1
ATOM 597 O O . GLY A 1 77 ? 11.426 0.167 -14.591 1.00 91.44 77 GLY A O 1
ATOM 598 N N . ILE A 1 78 ? 12.242 -0.048 -16.661 1.00 90.81 78 ILE A N 1
ATOM 599 C CA . ILE A 1 78 ? 13.290 0.962 -16.454 1.00 90.81 78 ILE A CA 1
ATOM 600 C C . ILE A 1 78 ? 12.615 2.330 -16.314 1.00 90.81 78 ILE A C 1
ATOM 602 O O . ILE A 1 78 ? 11.909 2.783 -17.213 1.00 90.81 78 ILE A O 1
ATOM 606 N N . ASN A 1 79 ? 12.793 2.981 -15.165 1.00 91.94 79 ASN A N 1
ATOM 607 C CA . ASN A 1 79 ? 12.056 4.195 -14.820 1.00 91.94 79 ASN A CA 1
ATOM 608 C C . ASN A 1 79 ? 12.846 5.110 -13.867 1.00 91.94 79 ASN A C 1
ATOM 610 O O . ASN A 1 79 ? 13.779 4.676 -13.195 1.00 91.94 79 ASN A O 1
ATOM 614 N N . SER A 1 80 ? 12.444 6.381 -13.775 1.00 87.88 80 SER A N 1
ATOM 615 C CA . SER A 1 80 ? 13.090 7.397 -12.923 1.00 87.88 80 SER A CA 1
ATOM 616 C C . SER A 1 80 ? 12.659 7.370 -11.449 1.00 87.88 80 SER A C 1
ATOM 618 O O . SER A 1 80 ? 13.032 8.255 -10.681 1.00 87.88 80 SER A O 1
ATOM 620 N N . LYS A 1 81 ? 11.831 6.402 -11.048 1.00 88.75 81 LYS A N 1
ATOM 621 C CA . LYS A 1 81 ? 11.342 6.203 -9.678 1.00 88.75 81 LYS A CA 1
ATOM 622 C C . LYS A 1 81 ? 11.994 4.961 -9.070 1.00 88.75 81 LYS A C 1
ATOM 624 O O . LYS A 1 81 ? 13.210 4.836 -9.123 1.00 88.75 81 LYS A O 1
ATOM 629 N N . SER A 1 82 ? 11.209 4.079 -8.458 1.00 90.56 82 SER A N 1
ATOM 630 C CA . SER A 1 82 ? 11.674 2.877 -7.770 1.00 90.56 82 SER A CA 1
ATOM 631 C C . SER A 1 82 ? 11.851 1.695 -8.722 1.00 90.56 82 SER A C 1
ATOM 633 O O . SER A 1 82 ? 11.077 1.537 -9.675 1.00 90.56 82 SER A O 1
ATOM 635 N N . TYR A 1 83 ? 12.774 0.794 -8.377 1.00 91.69 83 TYR A N 1
ATOM 636 C CA . TYR A 1 83 ? 12.895 -0.544 -8.967 1.00 91.69 83 TYR A CA 1
ATOM 637 C C . TYR A 1 83 ? 11.606 -1.368 -8.829 1.00 91.69 83 TYR A C 1
ATOM 639 O O . TYR A 1 83 ? 11.367 -2.267 -9.630 1.00 91.69 83 TYR A O 1
ATOM 647 N N . ARG A 1 84 ? 10.743 -1.034 -7.859 1.00 92.44 84 ARG A N 1
ATOM 648 C CA . ARG A 1 84 ? 9.431 -1.666 -7.669 1.00 92.44 84 ARG A CA 1
ATOM 649 C C . ARG A 1 84 ? 8.289 -0.967 -8.397 1.00 92.44 84 ARG A C 1
ATOM 651 O O . ARG A 1 84 ? 7.178 -1.477 -8.337 1.00 92.44 84 ARG A O 1
ATOM 658 N N . SER A 1 85 ? 8.499 0.196 -9.018 1.00 94.62 85 SER A N 1
ATOM 659 C CA . SER A 1 85 ? 7.385 0.960 -9.609 1.00 94.62 85 SER A CA 1
ATOM 660 C C . SER A 1 85 ? 6.641 0.107 -10.623 1.00 94.62 85 SER A C 1
ATOM 662 O O . SER A 1 85 ? 7.259 -0.551 -11.453 1.00 94.62 85 SER A O 1
ATOM 664 N N . LEU A 1 86 ? 5.320 0.080 -10.525 1.00 95.19 86 LEU A N 1
ATOM 665 C CA . LEU A 1 86 ? 4.514 -0.888 -11.249 1.00 95.19 86 LEU A CA 1
ATOM 666 C C . LEU A 1 86 ? 4.398 -0.466 -12.715 1.00 95.19 86 LEU A C 1
ATOM 668 O O . LEU A 1 86 ? 3.878 0.606 -13.015 1.00 95.19 86 LEU A O 1
ATOM 672 N N . ALA A 1 87 ? 4.908 -1.305 -13.614 1.00 96.38 87 ALA A N 1
ATOM 673 C CA . ALA A 1 87 ? 4.731 -1.178 -15.060 1.00 96.38 87 ALA A CA 1
ATOM 674 C C . ALA A 1 87 ? 3.719 -2.202 -15.583 1.00 96.38 87 ALA A C 1
ATOM 676 O O . ALA A 1 87 ? 3.012 -1.917 -16.540 1.00 96.38 87 ALA A O 1
ATOM 677 N N . LEU A 1 88 ? 3.631 -3.368 -14.938 1.00 97.69 88 LEU A N 1
ATOM 678 C CA . LEU A 1 88 ? 2.604 -4.377 -15.169 1.00 97.69 88 LEU A CA 1
ATOM 679 C C . LEU A 1 88 ? 1.978 -4.772 -13.840 1.00 97.69 88 LEU A C 1
ATOM 681 O O . LEU A 1 88 ? 2.695 -5.143 -12.904 1.00 97.69 88 LEU A O 1
ATOM 685 N N . GLY A 1 89 ? 0.655 -4.749 -13.783 1.00 97.44 89 GLY A N 1
ATOM 686 C CA . GLY A 1 89 ? -0.085 -5.259 -12.639 1.00 97.44 89 GLY A CA 1
ATOM 687 C C . GLY A 1 89 ? -1.583 -5.263 -12.864 1.00 97.44 89 GLY A C 1
ATOM 688 O O . GLY A 1 89 ? -2.081 -4.642 -13.804 1.00 97.44 89 GLY A O 1
ATOM 689 N N . ARG A 1 90 ? -2.297 -5.973 -11.998 1.00 97.25 90 ARG A N 1
ATOM 690 C CA . ARG A 1 90 ? -3.747 -6.152 -12.077 1.00 97.25 90 ARG A CA 1
ATOM 691 C C . ARG A 1 90 ? -4.410 -5.672 -10.792 1.00 97.25 90 ARG A C 1
ATOM 693 O O . ARG A 1 90 ? -3.844 -5.853 -9.722 1.00 97.25 90 ARG A O 1
ATOM 700 N N . HIS A 1 91 ? -5.607 -5.102 -10.893 1.00 96.69 91 HIS A N 1
ATOM 701 C CA . HIS A 1 91 ? -6.505 -4.876 -9.757 1.00 96.69 91 HIS A CA 1
ATOM 702 C C . HIS A 1 91 ? -7.952 -5.107 -10.194 1.00 96.69 91 HIS A C 1
ATOM 704 O O . HIS A 1 91 ? -8.443 -4.426 -11.097 1.00 96.69 91 HIS A O 1
ATOM 710 N N . GLY A 1 92 ? -8.626 -6.100 -9.612 1.00 96.19 92 GLY A N 1
ATOM 711 C CA . GLY A 1 92 ? -9.922 -6.562 -10.106 1.00 96.19 92 GLY A CA 1
ATOM 712 C C . GLY A 1 92 ? -9.865 -6.897 -11.603 1.00 96.19 92 GLY A C 1
ATOM 713 O O . GLY A 1 92 ? -9.007 -7.664 -12.047 1.00 96.19 92 GLY A O 1
ATOM 714 N N . ASN A 1 93 ? -10.750 -6.281 -12.385 1.00 96.69 93 ASN A N 1
ATOM 715 C CA . ASN A 1 93 ? -10.812 -6.403 -13.843 1.00 96.69 93 ASN A CA 1
ATOM 716 C C . ASN A 1 93 ? -9.972 -5.359 -14.611 1.00 96.69 93 ASN A C 1
ATOM 718 O O . ASN A 1 93 ? -10.106 -5.252 -15.830 1.00 96.69 93 ASN A O 1
ATOM 722 N N . PHE A 1 94 ? -9.111 -4.597 -13.934 1.00 96.19 94 PHE A N 1
ATOM 723 C CA . PHE A 1 94 ? -8.194 -3.653 -14.568 1.00 96.19 94 PHE A CA 1
ATOM 724 C C . PHE A 1 94 ? -6.798 -4.251 -14.670 1.00 96.19 94 PHE A C 1
ATOM 726 O O . PHE A 1 94 ? -6.267 -4.784 -13.697 1.00 96.19 94 PHE A O 1
ATOM 733 N N . PHE A 1 95 ? -6.182 -4.102 -15.839 1.00 97.69 95 PHE A N 1
ATOM 734 C CA . PHE A 1 95 ? -4.770 -4.395 -16.037 1.00 97.69 95 PHE A CA 1
ATOM 735 C C . PHE A 1 95 ? -4.042 -3.115 -16.423 1.00 97.69 95 PHE A C 1
ATOM 737 O O . PHE A 1 95 ? -4.439 -2.414 -17.354 1.00 97.69 95 PHE A O 1
ATOM 744 N N . TYR A 1 96 ? -2.970 -2.811 -15.707 1.00 97.00 96 TYR A N 1
ATOM 745 C CA . TYR A 1 96 ? -2.100 -1.693 -16.005 1.00 97.00 96 TYR A CA 1
ATOM 746 C C . TYR A 1 96 ? -0.966 -2.155 -16.918 1.00 97.00 96 TYR A C 1
ATOM 748 O O . TYR A 1 96 ? -0.126 -2.956 -16.514 1.00 97.00 96 TYR A O 1
ATOM 756 N N . TRP A 1 97 ? -0.946 -1.633 -18.143 1.00 96.69 97 TRP A N 1
ATOM 757 C CA . TRP A 1 97 ? 0.139 -1.813 -19.103 1.00 96.69 97 TRP A CA 1
ATOM 758 C C . TRP A 1 97 ? 0.883 -0.486 -19.277 1.00 96.69 97 TRP A C 1
ATOM 760 O O . TRP A 1 97 ? 0.411 0.425 -19.951 1.00 96.69 97 TRP A O 1
ATOM 770 N N . GLY A 1 98 ? 2.037 -0.361 -18.628 1.00 94.94 98 GLY A N 1
ATOM 771 C CA . GLY A 1 98 ? 2.794 0.889 -18.545 1.00 94.94 98 GLY A CA 1
ATOM 772 C C . GLY A 1 98 ? 3.664 1.205 -19.764 1.00 94.94 98 GLY A C 1
ATOM 773 O O . GLY A 1 98 ? 4.182 2.317 -19.864 1.00 94.94 98 GLY A O 1
ATOM 774 N N . PHE A 1 99 ? 3.849 0.261 -20.691 1.00 93.00 99 PHE A N 1
ATOM 775 C CA . PHE A 1 99 ? 4.658 0.471 -21.897 1.00 93.00 99 PHE A CA 1
ATOM 776 C C . PHE A 1 99 ? 3.856 1.194 -22.986 1.00 93.00 99 PHE A C 1
ATOM 778 O O . PHE A 1 99 ? 2.656 0.985 -23.131 1.00 93.00 99 PHE A O 1
ATOM 785 N N . SER A 1 100 ? 4.528 2.048 -23.750 1.00 89.69 100 SER A N 1
ATOM 786 C CA . SER A 1 100 ? 3.915 3.047 -24.639 1.00 89.69 100 SER A CA 1
ATOM 787 C C . SER A 1 100 ? 4.071 2.749 -26.129 1.00 89.69 100 SER A C 1
ATOM 789 O O . SER A 1 100 ? 3.458 3.441 -26.937 1.00 89.69 100 SER A O 1
ATOM 791 N N . ALA A 1 101 ? 4.906 1.782 -26.516 1.00 87.56 101 ALA A N 1
ATOM 792 C CA . ALA A 1 101 ? 5.127 1.451 -27.918 1.00 87.56 101 ALA A CA 1
ATOM 793 C C . ALA A 1 101 ? 3.839 0.978 -28.592 1.00 87.56 101 ALA A C 1
ATOM 795 O O . ALA A 1 101 ? 3.096 0.162 -28.046 1.00 87.56 101 ALA A O 1
ATOM 796 N N . ASP A 1 102 ? 3.648 1.430 -29.829 1.00 86.81 102 ASP A N 1
ATOM 797 C CA . ASP A 1 102 ? 2.707 0.823 -30.765 1.00 86.81 102 ASP A CA 1
ATOM 798 C C . ASP A 1 102 ? 3.050 -0.669 -30.977 1.00 86.81 102 ASP A C 1
ATOM 800 O O . ASP A 1 102 ? 4.239 -1.021 -30.960 1.00 86.81 102 ASP A O 1
ATOM 804 N N . PRO A 1 103 ? 2.066 -1.557 -31.219 1.00 87.62 103 PRO A N 1
ATOM 805 C CA . PRO A 1 103 ? 2.320 -2.958 -31.559 1.00 87.62 103 PRO A CA 1
ATOM 806 C C . PRO A 1 103 ? 3.392 -3.188 -32.643 1.00 87.62 103 PRO A C 1
ATOM 808 O O . PRO A 1 103 ? 4.147 -4.161 -32.547 1.00 87.62 103 PRO A O 1
ATOM 811 N N . ALA A 1 104 ? 3.518 -2.303 -33.639 1.00 88.56 104 ALA A N 1
ATOM 812 C CA . ALA A 1 104 ? 4.553 -2.366 -34.676 1.00 88.56 104 ALA A CA 1
ATOM 813 C C . ALA A 1 104 ? 5.977 -2.127 -34.137 1.00 88.56 104 ALA A C 1
ATOM 815 O O . ALA A 1 104 ? 6.954 -2.596 -34.720 1.00 88.56 104 ALA A O 1
ATOM 816 N N . HIS A 1 105 ? 6.099 -1.435 -33.004 1.00 90.12 105 HIS A N 1
ATOM 817 C CA . HIS A 1 105 ? 7.362 -1.111 -32.336 1.00 90.12 105 HIS A CA 1
ATOM 818 C C . HIS A 1 105 ? 7.613 -1.940 -31.071 1.00 90.12 105 HIS A C 1
ATOM 820 O O . HIS A 1 105 ? 8.673 -1.817 -30.449 1.00 90.12 105 HIS A O 1
ATOM 826 N N . MET A 1 106 ? 6.676 -2.813 -30.698 1.00 92.94 106 MET A N 1
ATOM 827 C CA . MET A 1 106 ? 6.912 -3.848 -29.699 1.00 92.94 106 MET A CA 1
ATOM 828 C C . MET A 1 106 ? 7.843 -4.935 -30.246 1.00 92.94 106 MET A C 1
ATOM 830 O O . MET A 1 106 ? 7.902 -5.206 -31.449 1.00 92.94 106 MET A O 1
ATOM 834 N N . THR A 1 107 ? 8.563 -5.593 -29.347 1.00 94.12 107 THR A N 1
ATOM 835 C CA . THR A 1 107 ? 9.260 -6.838 -29.669 1.00 94.12 107 THR A CA 1
ATOM 836 C C . THR A 1 107 ? 8.261 -7.973 -29.932 1.00 94.12 107 THR A C 1
ATOM 838 O O . THR A 1 107 ? 7.060 -7.836 -29.671 1.00 94.12 107 THR A O 1
ATOM 841 N N . ALA A 1 108 ? 8.726 -9.107 -30.471 1.00 94.88 108 ALA A N 1
ATOM 842 C CA . ALA A 1 108 ? 7.850 -10.261 -30.688 1.00 94.88 108 ALA A CA 1
ATOM 843 C C . ALA A 1 108 ? 7.289 -10.769 -29.353 1.00 94.88 108 ALA A C 1
ATOM 845 O O . ALA A 1 108 ? 6.076 -10.925 -29.214 1.00 94.88 108 ALA A O 1
ATOM 846 N N . SER A 1 109 ? 8.159 -10.902 -28.347 1.00 95.75 109 SER A N 1
ATOM 847 C CA . SER A 1 109 ? 7.763 -11.254 -26.982 1.00 95.75 109 SER A CA 1
ATOM 848 C C . SER A 1 109 ? 6.814 -10.222 -26.360 1.00 95.75 109 SER A C 1
ATOM 850 O O . SER A 1 109 ? 5.820 -10.607 -25.746 1.00 95.75 109 SER A O 1
ATOM 852 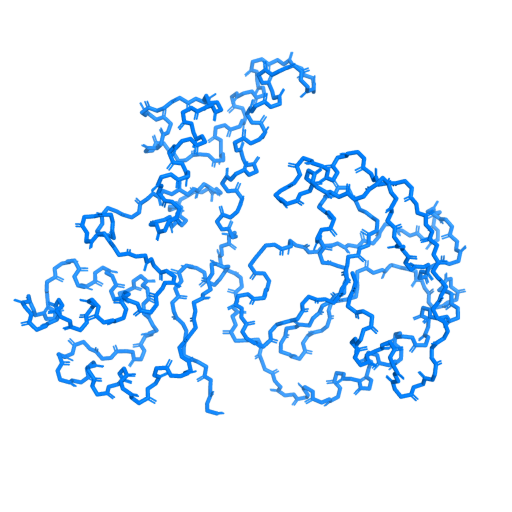N N . GLY A 1 110 ? 7.047 -8.922 -26.589 1.00 95.69 110 GLY A N 1
ATOM 853 C CA . GLY A 1 110 ? 6.158 -7.822 -26.191 1.00 95.69 110 GLY A CA 1
ATOM 854 C C . GLY A 1 110 ? 4.720 -8.005 -26.675 1.00 95.69 110 GLY A C 1
ATOM 855 O O . GLY A 1 110 ? 3.787 -7.985 -25.869 1.00 95.69 110 GLY A O 1
ATOM 856 N N . ARG A 1 111 ? 4.544 -8.253 -27.980 1.00 96.12 111 ARG A N 1
ATOM 857 C CA . ARG A 1 111 ? 3.223 -8.503 -28.580 1.00 96.12 111 ARG A CA 1
ATOM 858 C C . ARG A 1 111 ? 2.564 -9.761 -28.024 1.00 96.12 111 ARG A C 1
ATOM 860 O O . ARG A 1 111 ? 1.378 -9.731 -27.703 1.00 96.12 111 ARG A O 1
ATOM 867 N N . THR A 1 112 ? 3.312 -10.855 -27.897 1.00 97.31 112 THR A N 1
ATOM 868 C CA . THR A 1 112 ? 2.755 -12.124 -27.410 1.00 97.31 112 THR A CA 1
ATOM 869 C C . THR A 1 112 ? 2.283 -12.015 -25.962 1.00 97.31 112 THR A C 1
ATOM 871 O O . THR A 1 112 ? 1.161 -12.415 -25.657 1.00 97.31 112 THR A O 1
ATOM 874 N N . VAL A 1 113 ? 3.080 -11.407 -25.076 1.00 97.69 113 VAL A N 1
ATOM 875 C CA . VAL A 1 113 ? 2.674 -11.179 -23.679 1.00 97.69 113 VAL A CA 1
ATOM 876 C C . VAL A 1 113 ? 1.458 -10.258 -23.611 1.00 97.69 113 VAL A C 1
ATOM 878 O O . VAL A 1 113 ? 0.550 -10.523 -22.827 1.00 97.69 113 VAL A O 1
ATOM 881 N N . PHE A 1 114 ? 1.385 -9.218 -24.449 1.00 97.00 114 PHE A N 1
ATOM 882 C CA . PHE A 1 114 ? 0.203 -8.354 -24.515 1.00 97.00 114 PHE A CA 1
ATOM 883 C C . PHE A 1 114 ? -1.072 -9.143 -24.861 1.00 97.00 114 PHE A C 1
ATOM 885 O O . PHE A 1 114 ? -2.108 -8.957 -24.226 1.00 97.00 114 PHE A O 1
ATOM 892 N N . LEU A 1 115 ? -1.003 -10.084 -25.808 1.00 97.50 115 LEU A N 1
ATOM 893 C CA . LEU A 1 115 ? -2.130 -10.970 -26.122 1.00 97.50 115 LEU A CA 1
ATOM 894 C C . LEU A 1 115 ? -2.451 -11.939 -24.974 1.00 97.50 115 LEU A C 1
ATOM 896 O O . LEU A 1 115 ? -3.623 -12.135 -24.650 1.00 97.50 115 LEU A O 1
ATOM 900 N N . ASN A 1 116 ? -1.435 -12.500 -24.313 1.00 98.50 116 ASN A N 1
ATOM 901 C CA . ASN A 1 116 ? -1.632 -13.356 -23.140 1.00 98.50 116 ASN A CA 1
ATOM 902 C C . ASN A 1 116 ? -2.308 -12.604 -21.986 1.00 98.50 116 ASN A C 1
ATOM 904 O O . ASN A 1 116 ? -3.151 -13.181 -21.302 1.00 98.50 116 ASN A O 1
ATOM 908 N N . VAL A 1 117 ? -2.015 -11.310 -21.802 1.00 98.25 117 VAL A N 1
ATOM 909 C CA . VAL A 1 117 ? -2.723 -10.447 -20.842 1.00 98.25 117 VAL A CA 1
ATOM 910 C C . VAL A 1 117 ? -4.221 -10.404 -21.143 1.00 98.25 117 VAL A C 1
ATOM 912 O O . VAL A 1 117 ? -5.016 -10.529 -20.217 1.00 98.25 117 VAL A O 1
ATOM 915 N N . LEU A 1 118 ? -4.638 -10.283 -22.408 1.00 97.31 118 LEU A N 1
ATOM 916 C CA . LEU A 1 118 ? -6.066 -10.266 -22.760 1.00 97.31 118 LEU A CA 1
ATOM 917 C C . LEU A 1 118 ? -6.761 -11.580 -22.384 1.00 97.31 118 LEU A C 1
ATOM 919 O O . LEU A 1 118 ? -7.871 -11.568 -21.849 1.00 97.31 118 LEU A O 1
ATOM 923 N N . VAL A 1 119 ? -6.100 -12.714 -22.632 1.00 97.88 119 VAL A N 1
ATOM 924 C CA . VAL A 1 119 ? -6.630 -14.035 -22.264 1.00 97.88 119 VAL A CA 1
ATOM 925 C C . VAL A 1 119 ? -6.685 -14.197 -20.745 1.00 97.88 119 VAL A C 1
ATOM 927 O O . VAL A 1 119 ? -7.711 -14.620 -20.219 1.00 97.88 119 VAL A O 1
ATOM 930 N N . TYR A 1 120 ? -5.627 -13.794 -20.040 1.00 98.31 120 TYR A N 1
ATOM 931 C CA . TYR A 1 120 ? -5.565 -13.789 -18.579 1.00 98.31 120 TYR A CA 1
ATOM 932 C C . TYR A 1 120 ? -6.696 -12.953 -17.966 1.00 98.31 120 TYR A C 1
ATOM 934 O O . TYR A 1 120 ? -7.442 -13.430 -17.111 1.00 98.31 120 TYR A O 1
ATOM 942 N N . MET A 1 121 ? -6.894 -11.732 -18.470 1.00 98.31 121 MET A N 1
ATOM 943 C CA . MET A 1 121 ? -7.899 -10.801 -17.959 1.00 98.31 121 MET A CA 1
ATOM 944 C C . MET A 1 121 ? -9.340 -11.249 -18.202 1.00 98.31 121 MET A C 1
ATOM 946 O O . MET A 1 121 ? -10.233 -10.824 -17.468 1.00 98.31 121 MET A O 1
ATOM 950 N N . ARG A 1 122 ? -9.586 -12.159 -19.155 1.00 97.19 122 ARG A N 1
ATOM 951 C CA . ARG A 1 122 ? -10.907 -12.782 -19.331 1.00 97.19 122 ARG A CA 1
ATOM 952 C C . ARG A 1 122 ? -11.376 -13.507 -18.064 1.00 97.19 122 ARG A C 1
ATOM 954 O O . ARG A 1 122 ? -12.570 -13.491 -17.781 1.00 97.19 122 ARG A O 1
ATOM 961 N N . GLY A 1 123 ? -10.457 -14.086 -17.285 1.00 96.19 123 GLY A N 1
ATOM 962 C CA . GLY A 1 123 ? -10.769 -14.744 -16.009 1.00 96.19 123 GLY A CA 1
ATOM 963 C C . GLY A 1 123 ? -11.297 -13.795 -14.927 1.00 96.19 123 GLY A C 1
ATOM 964 O O . GLY A 1 123 ? -11.913 -14.243 -13.968 1.00 96.19 123 GLY A O 1
ATOM 965 N N . PHE A 1 124 ? -11.114 -12.485 -15.107 1.00 96.69 124 PHE A N 1
ATOM 966 C CA . PHE A 1 124 ? -11.533 -11.444 -14.167 1.00 96.69 124 PHE A CA 1
ATOM 967 C C . PHE A 1 124 ? -12.735 -10.645 -14.683 1.00 96.69 124 PHE A C 1
ATOM 969 O O . PHE A 1 124 ? -13.032 -9.560 -14.181 1.00 96.69 124 PHE A O 1
ATOM 976 N N . GLN A 1 125 ? -13.443 -11.149 -15.698 1.00 95.69 125 GLN A N 1
ATOM 977 C CA . GLN A 1 125 ? -14.629 -10.486 -16.229 1.00 95.69 125 GLN A CA 1
ATOM 978 C C . GLN A 1 125 ? -15.671 -10.266 -15.120 1.00 95.69 125 GLN A C 1
ATOM 980 O O . GLN A 1 125 ? -16.106 -11.199 -14.454 1.00 95.69 125 GLN A O 1
ATOM 985 N N . GLY A 1 126 ? -16.089 -9.011 -14.937 1.00 94.25 126 GLY A N 1
ATOM 986 C CA . GLY A 1 126 ? -17.076 -8.628 -13.923 1.00 94.25 126 GLY A CA 1
ATOM 987 C C . GLY A 1 126 ? -16.515 -8.421 -12.512 1.00 94.25 126 GLY A C 1
ATOM 988 O O . GLY A 1 126 ? -17.235 -7.879 -11.672 1.00 94.25 126 GLY A O 1
ATOM 989 N N . ALA A 1 127 ? -15.247 -8.767 -12.257 1.00 95.31 127 ALA A N 1
ATOM 990 C CA . ALA A 1 127 ? -14.580 -8.415 -11.007 1.00 95.31 127 ALA A CA 1
ATOM 991 C C . ALA A 1 127 ? -14.516 -6.889 -10.845 1.00 95.31 127 ALA A C 1
ATOM 993 O O . ALA A 1 127 ? -14.466 -6.146 -11.827 1.00 95.31 127 ALA A O 1
ATOM 994 N N . ARG A 1 128 ? -14.511 -6.410 -9.602 1.00 94.62 128 ARG A N 1
ATOM 995 C CA . ARG A 1 128 ? -14.350 -4.990 -9.273 1.00 94.62 128 ARG A CA 1
ATOM 996 C C . ARG A 1 128 ? -13.187 -4.845 -8.298 1.00 94.62 128 ARG A C 1
ATOM 998 O O . ARG A 1 128 ? -13.084 -5.699 -7.421 1.00 94.62 128 ARG A O 1
ATOM 1005 N N . PRO A 1 129 ? -12.366 -3.787 -8.421 1.00 95.12 129 PRO A N 1
ATOM 1006 C CA . PRO A 1 129 ? -11.354 -3.472 -7.421 1.00 95.12 129 PRO A CA 1
ATOM 1007 C C . PRO A 1 129 ? -11.960 -3.445 -6.017 1.00 95.12 129 PRO A C 1
ATOM 1009 O O . PRO A 1 129 ? -12.946 -2.735 -5.796 1.00 95.12 129 PRO A O 1
ATOM 1012 N N . LEU A 1 130 ? -11.381 -4.199 -5.080 1.00 96.12 130 LEU A N 1
ATOM 1013 C CA . LEU A 1 130 ? -11.854 -4.205 -3.689 1.00 96.12 130 LEU A CA 1
ATOM 1014 C C . LEU A 1 130 ? -11.504 -2.914 -2.944 1.00 96.12 130 LEU A C 1
ATOM 1016 O O . LEU A 1 130 ? -12.187 -2.535 -1.996 1.00 96.12 130 LEU A O 1
ATOM 1020 N N . VAL A 1 131 ? -10.445 -2.235 -3.380 1.00 96.00 131 VAL A N 1
ATOM 1021 C CA . VAL A 1 131 ? -9.940 -1.007 -2.768 1.00 96.00 131 VAL A CA 1
ATOM 1022 C C . VAL A 1 131 ? -9.874 0.101 -3.809 1.00 96.00 131 VAL A C 1
ATOM 1024 O O . VAL A 1 131 ? -9.424 -0.096 -4.936 1.00 96.00 131 VAL A O 1
ATOM 1027 N N . ARG A 1 132 ? -10.273 1.309 -3.414 1.00 93.88 132 ARG A N 1
ATOM 1028 C CA . ARG A 1 132 ? -9.948 2.534 -4.144 1.00 93.88 132 ARG A CA 1
ATOM 1029 C C . ARG A 1 132 ? -8.807 3.235 -3.424 1.00 93.88 132 ARG A C 1
ATOM 1031 O O . ARG A 1 132 ? -8.813 3.334 -2.205 1.00 93.88 132 ARG A O 1
ATOM 1038 N N . ARG A 1 133 ? -7.846 3.764 -4.182 1.00 92.88 133 ARG A N 1
ATOM 1039 C CA . ARG A 1 133 ? -6.770 4.569 -3.605 1.00 92.88 133 ARG A CA 1
ATOM 1040 C C . ARG A 1 133 ? -7.323 5.875 -3.025 1.00 92.88 133 ARG A C 1
ATOM 1042 O O . ARG A 1 133 ? -7.802 6.725 -3.774 1.00 92.88 133 ARG A O 1
ATOM 1049 N N . GLU A 1 134 ? -7.171 6.038 -1.720 1.00 93.75 134 GLU A N 1
ATOM 1050 C CA . GLU A 1 134 ? -7.516 7.231 -0.940 1.00 93.75 134 GLU A CA 1
ATOM 1051 C C . GLU A 1 134 ? -6.283 7.865 -0.279 1.00 93.75 134 GLU A C 1
ATOM 1053 O O . GLU A 1 134 ? -6.268 9.068 -0.029 1.00 93.75 134 GLU A O 1
ATOM 1058 N N . ALA A 1 135 ? -5.213 7.092 -0.068 1.00 93.88 135 ALA A N 1
ATOM 1059 C CA . ALA A 1 135 ? -3.986 7.559 0.568 1.00 93.88 135 ALA A CA 1
ATOM 1060 C C . ALA A 1 135 ? -2.710 7.077 -0.149 1.00 93.88 135 ALA A C 1
ATOM 1062 O O . ALA A 1 135 ? -2.726 6.330 -1.136 1.00 93.88 135 ALA A O 1
ATOM 1063 N N . ARG A 1 136 ? -1.560 7.562 0.330 1.00 93.38 136 ARG A N 1
ATOM 1064 C CA . ARG A 1 136 ? -0.245 6.986 0.020 1.00 93.38 136 ARG A CA 1
ATOM 1065 C C . ARG A 1 136 ? 0.097 5.932 1.059 1.00 93.38 136 ARG A C 1
ATOM 1067 O O . ARG A 1 136 ? -0.241 6.105 2.220 1.00 93.38 136 ARG A O 1
ATOM 1074 N N . SER A 1 137 ? 0.836 4.911 0.646 1.00 94.50 137 SER A N 1
ATOM 1075 C CA . SER A 1 137 ? 1.351 3.904 1.570 1.00 94.50 137 SER A CA 1
ATOM 1076 C C . SER A 1 137 ? 2.321 4.496 2.595 1.00 94.50 137 SER A C 1
ATOM 1078 O O . SER A 1 137 ? 3.041 5.449 2.273 1.00 94.50 137 SER A O 1
ATOM 1080 N N . ARG A 1 138 ? 2.381 3.926 3.804 1.00 94.75 138 ARG A N 1
ATOM 1081 C CA . ARG A 1 138 ? 3.194 4.461 4.915 1.00 94.75 138 ARG A CA 1
ATOM 1082 C C . ARG A 1 138 ? 4.697 4.499 4.627 1.00 94.75 138 ARG A C 1
ATOM 1084 O O . ARG A 1 138 ? 5.412 5.319 5.194 1.00 94.75 138 ARG A O 1
ATOM 1091 N N . GLU A 1 139 ? 5.184 3.680 3.698 1.00 92.62 139 GLU A N 1
ATOM 1092 C CA . GLU A 1 139 ? 6.571 3.669 3.215 1.00 92.62 139 GLU A CA 1
ATOM 1093 C C . GLU A 1 139 ? 7.013 5.033 2.669 1.00 92.62 139 GLU A C 1
ATOM 1095 O O . GLU A 1 139 ? 8.201 5.367 2.712 1.00 92.62 139 GLU A O 1
ATOM 1100 N N . TRP A 1 140 ? 6.067 5.855 2.204 1.00 93.81 140 TRP A N 1
ATOM 1101 C CA . TRP A 1 140 ? 6.359 7.213 1.760 1.00 93.81 140 TRP A CA 1
ATOM 1102 C C . TRP A 1 140 ? 6.905 8.107 2.875 1.00 93.81 140 TRP A C 1
ATOM 1104 O O . TRP A 1 140 ? 7.672 9.016 2.565 1.00 93.81 140 TRP A O 1
ATOM 1114 N N . ALA A 1 141 ? 6.612 7.828 4.150 1.00 94.75 141 ALA A N 1
ATOM 1115 C CA . ALA A 1 141 ? 7.225 8.543 5.268 1.00 94.75 141 ALA A CA 1
ATOM 1116 C C . ALA A 1 141 ? 8.761 8.445 5.218 1.00 94.75 141 ALA A C 1
ATOM 1118 O O . ALA A 1 141 ? 9.455 9.458 5.297 1.00 94.75 141 ALA A O 1
ATOM 1119 N N . GLY A 1 142 ? 9.297 7.243 4.975 1.00 91.88 142 GLY A N 1
ATOM 1120 C CA . GLY A 1 142 ? 10.737 7.021 4.826 1.00 91.88 142 GLY A CA 1
ATOM 1121 C C . GLY A 1 142 ? 11.331 7.721 3.599 1.00 91.88 142 GLY A C 1
ATOM 1122 O O . GLY A 1 142 ? 12.430 8.270 3.676 1.00 91.88 142 GLY A O 1
ATOM 1123 N N . ILE A 1 143 ? 10.586 7.775 2.490 1.00 90.62 143 ILE A N 1
ATOM 1124 C CA . ILE A 1 143 ? 10.987 8.518 1.282 1.00 90.62 143 ILE A CA 1
ATOM 1125 C C . ILE A 1 143 ? 11.050 10.027 1.537 1.00 90.62 143 ILE A C 1
ATOM 1127 O O . ILE A 1 143 ? 11.972 10.708 1.090 1.00 90.62 143 ILE A O 1
ATOM 1131 N N . TYR A 1 144 ? 10.088 10.582 2.268 1.00 92.62 144 TYR A N 1
ATOM 1132 C CA . TYR A 1 144 ? 10.118 12.005 2.595 1.00 92.62 144 TYR A CA 1
ATOM 1133 C C . TYR A 1 144 ? 11.308 12.343 3.483 1.00 92.62 144 TYR A C 1
ATOM 1135 O O . TYR A 1 144 ? 11.998 13.331 3.233 1.00 92.62 144 TYR A O 1
ATOM 1143 N N . VAL A 1 145 ? 11.618 11.479 4.449 1.00 93.12 145 VAL A N 1
ATOM 1144 C CA . VAL A 1 145 ? 12.834 11.599 5.258 1.00 93.12 145 VAL A CA 1
ATOM 1145 C C . VAL A 1 145 ? 14.098 11.517 4.396 1.00 93.12 145 VAL A C 1
ATOM 1147 O O . VAL A 1 145 ? 15.033 12.287 4.618 1.00 93.12 145 VAL A O 1
ATOM 1150 N N . SER A 1 146 ? 14.141 10.650 3.376 1.00 88.31 146 SER A N 1
ATOM 1151 C CA . SER A 1 146 ? 15.303 10.581 2.482 1.00 88.31 146 SER A CA 1
ATOM 1152 C C . SER A 1 146 ? 15.483 11.855 1.655 1.00 88.31 146 SER A C 1
ATOM 1154 O O . SER A 1 146 ? 16.618 12.248 1.406 1.00 88.31 146 SER A O 1
ATOM 1156 N N . TYR A 1 147 ? 14.401 12.543 1.270 1.00 89.12 147 TYR A N 1
ATOM 1157 C CA . TYR A 1 147 ? 14.517 13.851 0.613 1.00 89.12 147 TYR A CA 1
ATOM 1158 C C . TYR A 1 147 ? 15.171 14.895 1.520 1.00 89.12 147 TYR A C 1
ATOM 1160 O O . TYR A 1 147 ? 16.034 15.636 1.056 1.00 89.12 147 TYR A O 1
ATOM 1168 N N . VAL A 1 148 ? 14.812 14.920 2.808 1.00 91.12 148 VAL A N 1
ATOM 1169 C CA . VAL A 1 148 ? 15.449 15.817 3.787 1.00 91.12 148 VAL A CA 1
ATOM 1170 C C . VAL A 1 148 ? 16.929 15.479 3.926 1.00 91.12 148 VAL A C 1
ATOM 1172 O O . VAL A 1 148 ? 17.768 16.367 3.814 1.00 91.12 148 VAL A O 1
ATOM 1175 N N . ARG A 1 149 ? 17.264 14.193 4.079 1.00 89.94 149 ARG A N 1
ATOM 1176 C CA . ARG A 1 149 ? 18.654 13.735 4.217 1.00 89.94 149 ARG A CA 1
ATOM 1177 C C . ARG A 1 149 ? 19.528 14.176 3.043 1.00 89.94 149 ARG A C 1
ATOM 1179 O O . ARG A 1 149 ? 20.614 14.699 3.260 1.00 89.94 149 ARG A O 1
ATOM 1186 N N . ARG A 1 150 ? 19.042 13.996 1.814 1.00 84.75 150 ARG A N 1
ATOM 1187 C CA . ARG A 1 150 ? 19.762 14.377 0.590 1.00 84.75 150 ARG A CA 1
ATOM 1188 C C . ARG A 1 150 ? 19.967 15.883 0.495 1.00 84.75 150 ARG A C 1
ATOM 1190 O O . ARG A 1 150 ? 21.079 16.329 0.235 1.00 84.75 150 ARG A O 1
ATOM 1197 N N . ALA A 1 151 ? 18.927 16.661 0.798 1.00 86.38 151 ALA A N 1
ATOM 1198 C CA . ALA A 1 151 ? 19.033 18.116 0.851 1.00 86.38 151 ALA A CA 1
ATOM 1199 C C . ALA A 1 151 ? 20.071 18.576 1.893 1.00 86.38 151 ALA A C 1
ATOM 1201 O O . ALA A 1 151 ? 20.873 19.460 1.606 1.00 86.38 151 ALA A O 1
ATOM 1202 N N . GLN A 1 152 ? 20.114 17.940 3.070 1.00 86.25 152 GLN A N 1
ATOM 1203 C CA . GLN A 1 152 ? 21.111 18.219 4.114 1.00 86.25 152 GLN A CA 1
ATOM 1204 C C . GLN A 1 152 ? 22.541 17.815 3.714 1.00 86.25 152 GLN A C 1
ATOM 1206 O O . GLN A 1 152 ? 23.499 18.436 4.164 1.00 86.25 152 GLN A O 1
ATOM 1211 N N . GLN A 1 153 ? 22.694 16.807 2.853 1.00 85.25 153 GLN A N 1
ATOM 1212 C CA . GLN A 1 153 ? 23.981 16.367 2.299 1.00 85.25 153 GLN A CA 1
ATOM 1213 C C . GLN A 1 153 ? 24.434 17.189 1.077 1.00 85.25 153 GLN A C 1
ATOM 1215 O O . GLN A 1 153 ? 25.495 16.919 0.521 1.00 85.25 153 GLN A O 1
ATOM 1220 N N . GLY A 1 154 ? 23.652 18.188 0.651 1.00 78.94 154 GLY A N 1
ATOM 1221 C CA . GLY A 1 154 ? 23.953 18.997 -0.533 1.00 78.94 154 GLY A CA 1
ATOM 1222 C C . GLY A 1 154 ? 23.697 18.277 -1.862 1.00 78.94 154 GLY A C 1
ATOM 1223 O O . GLY A 1 154 ? 24.143 18.744 -2.907 1.00 78.94 154 GLY A O 1
ATOM 1224 N N . GLU A 1 155 ? 22.979 17.152 -1.853 1.00 72.44 155 GLU A N 1
ATOM 1225 C CA . GLU A 1 155 ? 22.583 16.457 -3.075 1.00 72.44 155 GLU A CA 1
ATOM 1226 C C . GLU A 1 155 ? 21.361 17.135 -3.714 1.00 72.44 155 GLU A C 1
ATOM 1228 O O . GLU A 1 155 ? 20.230 16.999 -3.243 1.00 72.44 155 GLU A O 1
ATOM 1233 N N . GLY A 1 156 ? 21.593 17.852 -4.817 1.00 62.19 156 GLY A N 1
ATOM 1234 C CA . GLY A 1 156 ? 20.592 18.663 -5.519 1.00 62.19 156 GLY A CA 1
ATOM 1235 C C . GLY A 1 156 ? 21.049 20.118 -5.656 1.00 62.19 156 GLY A C 1
ATOM 1236 O O . GLY A 1 156 ? 22.166 20.465 -5.287 1.00 62.19 156 GLY A O 1
ATOM 1237 N N . VAL A 1 157 ? 20.206 20.997 -6.208 1.00 44.16 157 VAL A N 1
ATOM 1238 C CA . VAL A 1 157 ? 20.502 22.444 -6.245 1.00 44.16 157 VAL A CA 1
ATOM 1239 C C . VAL A 1 157 ? 20.235 23.026 -4.852 1.00 44.16 157 VAL A C 1
ATOM 1241 O O . VAL A 1 157 ? 19.116 23.426 -4.547 1.00 44.16 157 VAL A O 1
ATOM 1244 N N . ALA A 1 158 ? 21.244 22.987 -3.982 1.00 45.91 158 ALA A N 1
ATOM 1245 C CA . ALA A 1 158 ? 21.143 23.380 -2.582 1.00 45.91 158 ALA A CA 1
ATOM 1246 C C . ALA A 1 158 ? 20.896 24.892 -2.415 1.00 45.91 158 ALA A C 1
ATOM 1248 O O . ALA A 1 158 ? 21.807 25.707 -2.531 1.00 45.91 158 ALA A O 1
ATOM 1249 N N . ASP A 1 159 ? 19.660 25.253 -2.085 1.00 54.34 159 ASP A N 1
ATOM 1250 C CA . ASP A 1 159 ? 19.325 26.503 -1.405 1.00 54.34 159 ASP A CA 1
ATOM 1251 C C . ASP A 1 159 ? 18.321 26.183 -0.284 1.00 54.34 159 ASP A C 1
ATOM 1253 O O . ASP A 1 159 ? 17.524 25.248 -0.383 1.00 54.34 159 ASP A O 1
ATOM 1257 N N . SER A 1 160 ? 18.370 26.968 0.790 1.00 57.56 160 SER A N 1
ATOM 1258 C CA . SER A 1 160 ? 17.422 27.029 1.909 1.00 57.56 160 SER A CA 1
ATOM 1259 C C . SER A 1 160 ? 15.943 26.949 1.487 1.00 57.56 160 SER A C 1
ATOM 1261 O O . SER A 1 160 ? 15.118 26.365 2.200 1.00 57.56 160 SER A O 1
ATOM 1263 N N . SER A 1 161 ? 15.616 27.438 0.287 1.00 61.94 161 SER A N 1
ATOM 1264 C CA . SER A 1 161 ? 14.304 27.305 -0.351 1.00 61.94 161 SER A CA 1
ATOM 1265 C C . SER A 1 161 ? 13.855 25.849 -0.566 1.00 61.94 161 SER A C 1
ATOM 1267 O O . SER A 1 161 ? 12.660 25.560 -0.458 1.00 61.94 161 SER A O 1
ATOM 1269 N N . GLN A 1 162 ? 14.774 24.898 -0.782 1.00 69.50 162 GLN A N 1
ATOM 1270 C CA . GLN A 1 162 ? 14.445 23.477 -0.946 1.00 69.50 162 GLN A CA 1
ATOM 1271 C C . GLN A 1 162 ? 14.055 22.796 0.371 1.00 69.50 162 GLN A C 1
ATOM 1273 O O . GLN A 1 162 ? 13.035 22.110 0.400 1.00 69.50 162 GLN A O 1
ATOM 1278 N N . LEU A 1 163 ? 14.787 23.013 1.473 1.00 77.19 163 LEU A N 1
ATOM 1279 C CA . LEU A 1 163 ? 14.395 22.487 2.795 1.00 77.19 163 LEU A CA 1
ATOM 1280 C C . LEU A 1 163 ? 13.039 23.059 3.232 1.00 77.19 163 LEU A C 1
ATOM 1282 O O . LEU A 1 163 ? 12.183 22.326 3.732 1.00 77.19 163 LEU A O 1
ATOM 1286 N N . GLY A 1 164 ? 12.800 24.346 2.954 1.00 81.19 164 GLY A N 1
ATOM 1287 C CA . GLY A 1 164 ? 11.487 24.970 3.119 1.00 81.19 164 GLY A CA 1
ATOM 1288 C C . GLY A 1 164 ? 10.396 24.265 2.305 1.00 81.19 164 GLY A C 1
ATOM 1289 O O . GLY A 1 164 ? 9.329 23.955 2.837 1.00 81.19 164 GLY A O 1
ATOM 1290 N N . ALA A 1 165 ? 10.672 23.923 1.043 1.00 85.25 165 ALA A N 1
ATOM 1291 C CA . ALA A 1 165 ? 9.732 23.213 0.178 1.00 85.25 165 ALA A CA 1
ATOM 1292 C C . ALA A 1 165 ? 9.433 21.769 0.627 1.00 85.25 165 ALA A C 1
ATOM 1294 O O . ALA A 1 165 ? 8.368 21.244 0.289 1.00 85.25 165 ALA A O 1
ATOM 1295 N N . LEU A 1 166 ? 10.328 21.120 1.384 1.00 90.25 166 LEU A N 1
ATOM 1296 C CA . LEU A 1 166 ? 10.114 19.768 1.919 1.00 90.25 166 LEU A CA 1
ATOM 1297 C C . LEU A 1 166 ? 9.129 19.730 3.092 1.00 90.25 166 LEU A C 1
ATOM 1299 O O . LEU A 1 166 ? 8.542 18.679 3.348 1.00 90.25 166 LEU A O 1
ATOM 1303 N N . ARG A 1 167 ? 8.863 20.870 3.746 1.00 91.50 167 ARG A N 1
ATOM 1304 C CA . ARG A 1 167 ? 7.891 20.972 4.851 1.00 91.50 167 ARG A CA 1
ATOM 1305 C C . ARG A 1 167 ? 6.510 20.438 4.475 1.00 91.50 167 ARG A C 1
ATOM 1307 O O . ARG A 1 167 ? 5.858 19.826 5.302 1.00 91.50 167 ARG A O 1
ATOM 1314 N N . LYS A 1 168 ? 6.094 20.576 3.210 1.00 90.31 168 LYS A N 1
ATOM 1315 C CA . LYS A 1 168 ? 4.793 20.088 2.708 1.00 90.31 168 LYS A CA 1
ATOM 1316 C C . LYS A 1 168 ? 4.577 18.571 2.839 1.00 90.31 168 LYS A C 1
ATOM 1318 O O . LYS A 1 168 ? 3.450 18.104 2.682 1.00 90.31 168 LYS A O 1
ATOM 1323 N N . TYR A 1 169 ? 5.646 17.799 3.046 1.00 92.75 169 TYR A N 1
ATOM 1324 C CA . TYR A 1 169 ? 5.580 16.348 3.226 1.00 92.75 169 TYR A CA 1
ATOM 1325 C C . TYR A 1 169 ? 5.406 15.927 4.686 1.00 92.75 169 TYR A C 1
ATOM 1327 O O . TYR A 1 169 ? 5.196 14.746 4.952 1.00 92.75 169 TYR A O 1
ATOM 1335 N N . PHE A 1 170 ? 5.473 16.873 5.622 1.00 95.00 170 PHE A N 1
ATOM 1336 C CA . PHE A 1 170 ? 5.409 16.602 7.048 1.00 95.00 170 PHE A CA 1
ATOM 1337 C C . PHE A 1 170 ? 4.305 17.451 7.686 1.00 95.00 170 PHE A C 1
ATOM 1339 O O . PHE A 1 170 ? 4.217 18.647 7.415 1.00 95.00 170 PHE A O 1
ATOM 1346 N N . PRO A 1 171 ? 3.449 16.867 8.531 1.00 94.88 171 PRO A N 1
ATOM 1347 C CA . PRO A 1 171 ? 2.388 17.617 9.197 1.00 94.88 171 PRO A CA 1
ATOM 1348 C C . PRO A 1 171 ? 2.958 18.595 10.231 1.00 94.88 171 PRO A C 1
ATOM 1350 O O . PRO A 1 171 ? 3.976 18.303 10.862 1.00 94.88 171 PRO A O 1
ATOM 1353 N N . ASP A 1 172 ? 2.267 19.707 10.492 1.00 93.25 172 ASP A N 1
ATOM 1354 C CA . ASP A 1 172 ? 2.696 20.693 11.500 1.00 93.25 172 ASP A CA 1
ATOM 1355 C C . ASP A 1 172 ? 2.845 20.075 12.899 1.00 93.25 172 ASP A C 1
ATOM 1357 O O . ASP A 1 172 ? 3.766 20.421 13.640 1.00 93.25 172 ASP A O 1
ATOM 1361 N N . ALA A 1 173 ? 2.006 19.090 13.238 1.00 92.25 173 ALA A N 1
ATOM 1362 C CA . ALA A 1 173 ? 2.088 18.347 14.499 1.00 92.25 173 ALA A CA 1
ATOM 1363 C C . ALA A 1 173 ? 3.425 17.590 14.665 1.00 92.25 173 ALA A C 1
ATOM 1365 O O . ALA A 1 173 ? 3.879 17.359 15.784 1.00 92.25 173 ALA A O 1
ATOM 1366 N N . VAL A 1 174 ? 4.067 17.223 13.550 1.00 95.31 174 VAL A N 1
ATOM 1367 C CA . VAL A 1 174 ? 5.394 16.594 13.519 1.00 95.31 174 VAL A CA 1
ATOM 1368 C C . VAL A 1 174 ? 6.480 17.673 13.476 1.00 95.31 174 VAL A C 1
ATOM 1370 O O . VAL A 1 174 ? 7.396 17.669 14.298 1.00 95.31 174 VAL A O 1
ATOM 1373 N N . LEU A 1 175 ? 6.356 18.642 12.562 1.00 94.25 175 LEU A N 1
ATOM 1374 C CA . LEU A 1 175 ? 7.374 19.675 12.340 1.00 94.25 175 LEU A CA 1
ATOM 1375 C C . LEU A 1 175 ? 7.571 20.621 13.525 1.00 94.25 175 LEU A C 1
ATOM 1377 O O . LEU A 1 175 ? 8.693 21.056 13.766 1.00 94.25 175 LEU A O 1
ATOM 1381 N N . SER A 1 176 ? 6.512 20.945 14.266 1.00 93.62 176 SER A N 1
ATOM 1382 C CA . SER A 1 176 ? 6.595 21.801 15.461 1.00 93.62 176 SER A CA 1
ATOM 1383 C C . SER A 1 176 ? 7.464 21.201 16.569 1.00 93.62 176 SER A C 1
ATOM 1385 O O . SER A 1 176 ? 8.019 21.942 17.374 1.00 93.62 176 SER A O 1
ATOM 1387 N N . ARG A 1 177 ? 7.605 19.870 16.596 1.00 93.31 177 ARG A N 1
ATOM 1388 C CA . ARG A 1 177 ? 8.411 19.144 17.584 1.00 93.31 177 ARG A CA 1
ATOM 1389 C C . ARG A 1 177 ? 9.815 18.834 17.085 1.00 93.31 177 ARG A C 1
ATOM 1391 O O . ARG A 1 177 ? 10.755 18.879 17.868 1.00 93.31 177 ARG A O 1
ATOM 1398 N N . LEU A 1 178 ? 9.936 18.461 15.812 1.00 95.56 178 LEU A N 1
ATOM 1399 C CA . LEU A 1 178 ? 11.154 17.844 15.274 1.00 95.56 178 LEU A CA 1
ATOM 1400 C C . LEU A 1 178 ? 11.913 18.735 14.286 1.00 95.56 178 LEU A C 1
ATOM 1402 O O . LEU A 1 178 ? 13.061 18.444 13.962 1.00 95.56 178 LEU A O 1
ATOM 1406 N N . GLY A 1 179 ? 11.286 19.797 13.776 1.00 92.56 179 GLY A N 1
ATOM 1407 C CA . GLY A 1 179 ? 11.825 20.553 12.650 1.00 92.56 179 GLY A CA 1
ATOM 1408 C C . GLY A 1 179 ? 11.896 19.720 11.364 1.00 92.56 179 GLY A C 1
ATOM 1409 O O . GLY A 1 179 ? 11.230 18.694 11.222 1.00 92.56 179 GLY A O 1
ATOM 1410 N N . VAL A 1 180 ? 12.689 20.187 10.396 1.00 92.25 180 VAL A N 1
ATOM 1411 C CA . VAL A 1 180 ? 12.920 19.501 9.110 1.00 92.25 180 VAL A CA 1
ATOM 1412 C C . VAL A 1 180 ? 14.288 18.822 9.155 1.00 92.25 180 VAL A C 1
ATOM 1414 O O . VAL A 1 180 ? 15.179 19.135 8.373 1.00 92.25 180 VAL A O 1
ATOM 1417 N N . GLU A 1 181 ? 14.452 17.912 10.115 1.00 92.81 181 GLU A N 1
ATOM 1418 C CA . GLU A 1 181 ? 15.723 17.244 10.400 1.00 92.81 181 GLU A CA 1
ATOM 1419 C C . GLU A 1 181 ? 15.627 15.743 10.115 1.00 92.81 181 GLU A C 1
ATOM 1421 O O . GLU A 1 181 ? 14.774 15.048 10.673 1.00 92.81 181 GLU A O 1
ATOM 1426 N N . ALA A 1 182 ? 16.497 15.214 9.245 1.00 93.06 182 ALA A N 1
ATOM 1427 C CA . ALA A 1 182 ? 16.338 13.849 8.742 1.00 93.06 182 ALA A CA 1
ATOM 1428 C C . ALA A 1 182 ? 16.417 12.778 9.840 1.00 93.06 182 ALA A C 1
ATOM 1430 O O . ALA A 1 182 ? 15.634 11.831 9.811 1.00 93.06 182 ALA A O 1
ATOM 1431 N N . ALA A 1 183 ? 17.348 12.897 10.793 1.00 95.81 183 ALA A N 1
ATOM 1432 C CA . ALA A 1 183 ? 17.520 11.894 11.847 1.00 95.81 183 ALA A CA 1
ATOM 1433 C C . ALA A 1 183 ? 16.339 11.867 12.846 1.00 95.81 183 ALA A C 1
ATOM 1435 O O . ALA A 1 183 ? 15.749 10.796 12.996 1.00 95.81 183 ALA A O 1
ATOM 1436 N N . PRO A 1 184 ? 15.900 13.000 13.435 1.00 97.31 184 PRO A N 1
ATOM 1437 C CA . PRO A 1 184 ? 14.705 13.030 14.285 1.00 97.31 184 PRO A CA 1
ATOM 1438 C C . PRO A 1 184 ? 13.431 12.559 13.575 1.00 97.31 184 PRO A C 1
ATOM 1440 O O . PRO A 1 184 ? 12.635 11.815 14.148 1.00 97.31 184 PRO A O 1
ATOM 1443 N N . LEU A 1 185 ? 13.233 12.949 12.309 1.00 97.25 185 LEU A N 1
ATOM 1444 C CA . LEU A 1 185 ? 12.083 12.486 11.529 1.00 97.25 185 LEU A CA 1
ATOM 1445 C C . LEU A 1 185 ? 12.148 10.972 11.269 1.00 97.25 185 LEU A C 1
ATOM 1447 O O . LEU A 1 185 ? 11.125 10.296 11.373 1.00 97.25 185 LEU A O 1
ATOM 1451 N N .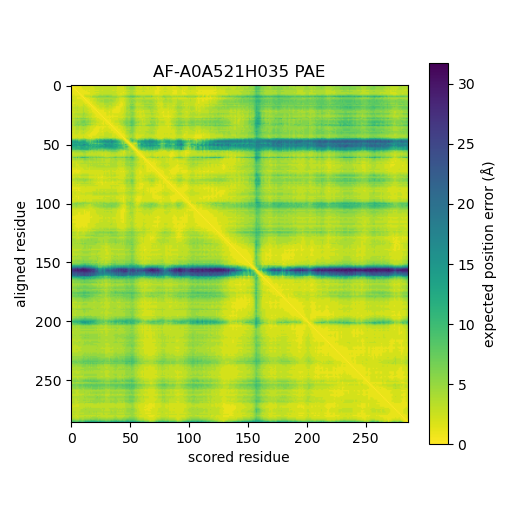 ALA A 1 186 ? 13.331 10.430 10.950 1.00 96.12 186 ALA A N 1
ATOM 1452 C CA . ALA A 1 186 ? 13.525 8.991 10.762 1.00 96.12 186 ALA A CA 1
ATOM 1453 C C . ALA A 1 186 ? 13.144 8.206 12.022 1.00 96.12 186 ALA A C 1
ATOM 1455 O O . ALA A 1 186 ? 12.380 7.246 11.936 1.00 96.12 186 ALA A O 1
ATOM 1456 N N . GLU A 1 187 ? 13.649 8.641 13.178 1.00 97.81 187 GLU A N 1
ATOM 1457 C CA . GLU A 1 187 ? 13.380 8.009 14.467 1.00 97.81 187 GLU A CA 1
ATOM 1458 C C . GLU A 1 187 ? 11.882 8.027 14.794 1.00 97.81 187 GLU A C 1
ATOM 1460 O O . GLU A 1 187 ? 11.307 6.981 15.098 1.00 97.81 187 GLU A O 1
ATOM 1465 N N . TYR A 1 188 ? 11.225 9.181 14.629 1.00 97.69 188 TYR A N 1
ATOM 1466 C CA . TYR A 1 188 ? 9.785 9.311 14.838 1.00 97.69 188 TYR A CA 1
ATOM 1467 C C . TYR A 1 188 ? 8.985 8.324 13.982 1.00 97.69 188 TYR A C 1
ATOM 1469 O O . TYR A 1 188 ? 8.158 7.577 14.511 1.00 97.69 188 TYR A O 1
ATOM 1477 N N . TYR A 1 189 ? 9.225 8.285 12.669 1.00 97.38 189 TYR A N 1
ATOM 1478 C CA . TYR A 1 189 ? 8.464 7.407 11.777 1.00 97.38 189 TYR A CA 1
ATOM 1479 C C . TYR A 1 189 ? 8.773 5.926 11.996 1.00 97.38 189 TYR A C 1
ATOM 1481 O O . TYR A 1 189 ? 7.873 5.100 11.859 1.00 97.38 189 TYR A O 1
ATOM 1489 N N . GLN A 1 190 ? 10.004 5.581 12.377 1.00 96.12 190 GLN A N 1
ATOM 1490 C CA . GLN A 1 190 ? 10.368 4.209 12.718 1.00 96.12 190 GLN A CA 1
ATOM 1491 C C . GLN A 1 190 ? 9.664 3.742 13.998 1.00 96.12 190 GLN A C 1
ATOM 1493 O O . GLN A 1 190 ? 9.096 2.652 14.017 1.00 96.12 190 GLN A O 1
ATOM 1498 N N . GLN A 1 191 ? 9.660 4.565 15.049 1.00 96.88 191 GLN A N 1
ATOM 1499 C CA . GLN A 1 191 ? 9.030 4.234 16.333 1.00 96.88 191 GLN A CA 1
ATOM 1500 C C . GLN A 1 191 ? 7.501 4.177 16.246 1.00 96.88 191 GLN A C 1
ATOM 1502 O O . GLN A 1 191 ? 6.868 3.417 16.974 1.00 96.88 191 GLN A O 1
ATOM 1507 N N . ASN A 1 192 ? 6.901 4.967 15.352 1.00 97.69 192 ASN A N 1
ATOM 1508 C CA . ASN A 1 192 ? 5.449 5.080 15.226 1.00 97.69 192 ASN A CA 1
ATOM 1509 C C . ASN A 1 192 ? 4.872 4.306 14.036 1.00 97.69 192 ASN A C 1
ATOM 1511 O O . ASN A 1 192 ? 3.688 4.458 13.747 1.00 97.69 192 ASN A O 1
ATOM 1515 N N . LEU A 1 193 ? 5.672 3.479 13.349 1.00 96.94 193 LEU A N 1
ATOM 1516 C CA . LEU A 1 193 ? 5.307 2.843 12.077 1.00 96.94 193 LEU A CA 1
ATOM 1517 C C . LEU A 1 193 ? 3.957 2.108 12.120 1.00 96.94 193 LEU A C 1
ATOM 1519 O O . LEU A 1 193 ? 3.198 2.155 11.153 1.00 96.94 193 LEU A O 1
ATOM 1523 N N . GLU A 1 194 ? 3.658 1.437 13.232 1.00 97.94 194 GLU A N 1
ATOM 1524 C CA . GLU A 1 194 ? 2.429 0.658 13.437 1.00 97.94 194 GLU A CA 1
ATOM 1525 C C . GLU A 1 194 ? 1.193 1.515 13.761 1.00 97.94 194 GLU A C 1
ATOM 1527 O O . GLU A 1 194 ? 0.067 1.035 13.654 1.00 97.94 194 GLU A O 1
ATOM 1532 N N . TYR A 1 195 ? 1.394 2.784 14.109 1.00 98.19 195 TYR A N 1
ATOM 1533 C CA . TYR A 1 195 ? 0.344 3.723 14.512 1.00 98.19 195 TYR A CA 1
ATOM 1534 C C . TYR A 1 195 ? 0.129 4.834 13.482 1.00 98.19 195 TYR A C 1
ATOM 1536 O O . TYR A 1 195 ? -0.705 5.708 13.692 1.00 98.19 195 TYR A O 1
ATOM 1544 N N . LEU A 1 196 ? 0.893 4.849 12.384 1.00 97.69 196 LEU A N 1
ATOM 1545 C CA . LEU A 1 196 ? 0.784 5.901 11.376 1.00 97.69 196 LEU A CA 1
ATOM 1546 C C . LEU A 1 196 ? -0.586 5.896 10.705 1.00 97.69 196 LEU A C 1
ATOM 1548 O O . LEU A 1 196 ? -1.093 4.846 10.321 1.00 97.69 196 LEU A O 1
ATOM 1552 N N . GLN A 1 197 ? -1.112 7.091 10.482 1.00 96.25 197 GLN A N 1
ATOM 1553 C CA . GLN A 1 197 ? -2.252 7.375 9.625 1.00 96.25 197 GLN A CA 1
ATOM 1554 C C . GLN A 1 197 ? -1.950 8.590 8.733 1.00 96.25 197 GLN A C 1
ATOM 1556 O O . GLN A 1 197 ? -1.048 9.379 9.056 1.00 96.25 197 GLN A O 1
ATOM 1561 N N . PRO A 1 198 ? -2.670 8.768 7.611 1.00 95.31 198 PRO A N 1
ATOM 1562 C CA . PRO A 1 198 ? -2.551 9.965 6.794 1.00 95.31 198 PRO A CA 1
ATOM 1563 C C . PRO A 1 198 ? -2.907 11.194 7.627 1.00 95.31 198 PRO A C 1
ATOM 1565 O O . PRO A 1 198 ? -3.868 11.182 8.394 1.00 95.31 198 PRO A O 1
ATOM 1568 N N . ALA A 1 199 ? -2.140 12.268 7.477 1.00 93.44 199 ALA A N 1
ATOM 1569 C CA . ALA A 1 199 ? -2.534 13.543 8.052 1.00 93.44 199 ALA A CA 1
ATOM 1570 C C . ALA A 1 199 ? -3.798 14.075 7.361 1.00 93.44 199 ALA A C 1
ATOM 1572 O O . ALA A 1 199 ? -4.013 13.831 6.175 1.00 93.44 199 ALA A O 1
ATOM 1573 N N . GLU A 1 200 ? -4.594 14.874 8.077 1.00 87.38 200 GLU A N 1
ATOM 1574 C CA . GLU A 1 200 ? -5.820 15.478 7.529 1.00 87.38 200 GLU A CA 1
ATOM 1575 C C . GLU A 1 200 ? -5.569 16.311 6.262 1.00 87.38 200 GLU A C 1
ATOM 1577 O O . GLU A 1 200 ? -6.459 16.487 5.430 1.00 87.38 200 GLU A O 1
ATOM 1582 N N . ARG A 1 201 ? -4.357 16.862 6.120 1.00 83.75 201 ARG A N 1
ATOM 1583 C CA . ARG A 1 201 ? -3.942 17.674 4.976 1.00 83.75 201 ARG A CA 1
ATOM 1584 C C . ARG A 1 201 ? -2.535 17.307 4.522 1.00 83.75 201 ARG A C 1
ATOM 1586 O O . ARG A 1 201 ? -1.644 17.058 5.332 1.00 83.75 201 ARG A O 1
ATOM 1593 N N . GLY A 1 202 ? -2.321 17.394 3.212 1.00 84.94 202 GLY A N 1
ATOM 1594 C CA . GLY A 1 202 ? -1.015 17.182 2.593 1.00 84.94 202 GLY A CA 1
ATOM 1595 C C . GLY A 1 202 ? -0.692 15.707 2.369 1.00 84.94 202 GLY A C 1
ATOM 1596 O O . GLY A 1 202 ? -1.580 14.875 2.223 1.00 84.94 202 GLY A O 1
ATOM 1597 N N . PHE A 1 203 ? 0.602 15.401 2.273 1.00 85.31 203 PHE A N 1
ATOM 1598 C CA . PHE A 1 203 ? 1.087 14.051 1.957 1.00 85.31 203 PHE A CA 1
ATOM 1599 C C . PHE A 1 203 ? 1.653 13.301 3.164 1.00 85.31 203 PHE A C 1
ATOM 1601 O O . PHE A 1 203 ? 2.062 12.153 3.020 1.00 85.31 203 PHE A O 1
ATOM 1608 N N . GLY A 1 204 ? 1.744 13.967 4.313 1.00 93.44 204 GLY A N 1
ATOM 1609 C CA . GLY A 1 204 ? 2.437 13.453 5.483 1.00 93.44 204 GLY A CA 1
ATOM 1610 C C . GLY A 1 204 ? 1.618 12.466 6.303 1.00 93.44 204 GLY A C 1
ATOM 1611 O O . GLY A 1 204 ? 0.420 12.277 6.093 1.00 93.44 204 GLY A O 1
ATOM 1612 N N . PHE A 1 205 ? 2.291 11.879 7.285 1.00 97.25 205 PHE A N 1
ATOM 1613 C CA . PHE A 1 205 ? 1.714 10.917 8.215 1.00 97.25 205 PHE A CA 1
ATOM 1614 C C . PHE A 1 205 ? 1.908 11.399 9.649 1.00 97.25 205 PHE A C 1
ATOM 1616 O O . PHE A 1 205 ? 2.929 12.024 9.962 1.00 97.25 205 PHE A O 1
ATOM 1623 N N . VAL A 1 206 ? 0.945 11.078 10.506 1.00 96.88 206 VAL A N 1
ATOM 1624 C CA . VAL A 1 206 ? 0.999 11.282 11.958 1.00 96.88 206 VAL A CA 1
ATOM 1625 C C . VAL A 1 206 ? 0.709 9.966 12.667 1.00 96.88 206 VAL A C 1
ATOM 1627 O O . VAL A 1 206 ? -0.023 9.131 12.144 1.00 96.88 206 VAL A O 1
ATOM 1630 N N . ALA A 1 207 ? 1.272 9.777 13.854 1.00 97.38 207 ALA A N 1
ATOM 1631 C CA . ALA A 1 207 ? 0.870 8.693 14.742 1.00 97.38 207 ALA A CA 1
ATOM 1632 C C . ALA A 1 207 ? -0.544 8.951 15.280 1.00 97.38 207 ALA A C 1
ATOM 1634 O O . ALA A 1 207 ? -0.832 10.050 15.758 1.00 97.38 207 ALA A O 1
ATOM 1635 N N . ASP A 1 208 ? -1.412 7.946 15.218 1.00 97.75 208 ASP A N 1
ATOM 1636 C CA . ASP A 1 208 ? -2.700 7.966 15.894 1.00 97.75 208 ASP A CA 1
ATOM 1637 C C . ASP A 1 208 ? -2.494 7.862 17.419 1.00 97.75 208 ASP A C 1
ATOM 1639 O O . ASP A 1 208 ? -1.892 6.890 17.893 1.00 97.75 208 ASP A O 1
ATOM 1643 N N . PRO A 1 209 ? -2.951 8.856 18.203 1.00 96.81 209 PRO A N 1
ATOM 1644 C CA . PRO A 1 209 ? -2.730 8.874 19.644 1.00 96.81 209 PRO A CA 1
ATOM 1645 C C . PRO A 1 209 ? -3.517 7.787 20.386 1.00 96.81 209 PRO A C 1
ATOM 1647 O O . PRO A 1 209 ? -3.035 7.306 21.410 1.00 96.81 209 PRO A O 1
ATOM 1650 N N . ASP A 1 210 ? -4.687 7.378 19.885 1.00 98.19 210 ASP A N 1
ATOM 1651 C CA . ASP A 1 210 ? -5.491 6.323 20.503 1.00 98.19 210 ASP A CA 1
ATOM 1652 C C . ASP A 1 210 ? -4.808 4.966 20.305 1.00 98.19 210 ASP A C 1
ATOM 1654 O O . ASP A 1 210 ? -4.645 4.208 21.263 1.00 98.19 210 ASP A O 1
ATOM 1658 N N . LEU A 1 211 ? -4.324 4.680 19.092 1.00 98.38 211 LEU A N 1
ATOM 1659 C CA . LEU A 1 211 ? -3.561 3.456 18.821 1.00 98.38 211 LEU A CA 1
ATOM 1660 C C . LEU A 1 211 ? -2.244 3.402 19.594 1.00 98.38 211 LEU A C 1
ATOM 1662 O O . LEU A 1 211 ? -1.902 2.352 20.137 1.00 98.38 211 LEU A O 1
ATOM 1666 N N . ALA A 1 212 ? -1.527 4.527 19.683 1.00 97.38 212 ALA A N 1
ATOM 1667 C CA . ALA A 1 212 ? -0.288 4.616 20.448 1.00 97.38 212 ALA A CA 1
ATOM 1668 C C . ALA A 1 212 ? -0.526 4.389 21.952 1.00 97.38 212 ALA A C 1
ATOM 1670 O O . ALA A 1 212 ? 0.225 3.647 22.583 1.00 97.38 212 ALA A O 1
ATOM 1671 N N . ALA A 1 213 ? -1.590 4.969 22.521 1.00 97.56 213 ALA A N 1
ATOM 1672 C CA . ALA A 1 213 ? -1.963 4.765 23.922 1.00 97.56 213 ALA A CA 1
ATOM 1673 C C . ALA A 1 213 ? -2.409 3.323 24.209 1.00 97.56 213 ALA A C 1
ATOM 1675 O O . ALA A 1 213 ? -2.145 2.792 25.286 1.00 97.56 213 ALA A O 1
ATOM 1676 N N . LEU A 1 214 ? -3.071 2.680 23.244 1.00 97.31 214 LEU A N 1
ATOM 1677 C CA . LEU A 1 214 ? -3.479 1.276 23.323 1.00 97.31 214 LEU A CA 1
ATOM 1678 C C . LEU A 1 214 ? -2.357 0.293 22.960 1.00 97.31 214 LEU A C 1
ATOM 1680 O O . LEU A 1 214 ? -2.546 -0.907 23.148 1.00 97.31 214 LEU A O 1
ATOM 1684 N N . GLN A 1 215 ? -1.229 0.790 22.440 1.00 97.25 215 GLN A N 1
ATOM 1685 C CA . GLN A 1 215 ? -0.103 0.009 21.924 1.00 97.25 215 GLN A CA 1
ATOM 1686 C C . GLN A 1 215 ? -0.530 -1.079 20.927 1.00 97.25 215 GLN A C 1
ATOM 1688 O O . GLN A 1 215 ? -0.033 -2.204 20.958 1.00 97.25 215 GLN A O 1
ATOM 1693 N N . VAL A 1 216 ? -1.469 -0.746 20.035 1.00 98.00 216 VAL A N 1
ATOM 1694 C CA . VAL A 1 216 ? -2.018 -1.686 19.050 1.00 98.00 216 VAL A CA 1
ATOM 1695 C C . VAL A 1 216 ? -1.831 -1.162 17.631 1.00 98.00 216 VAL A C 1
ATOM 1697 O O . VAL A 1 216 ? -2.115 -0.006 17.330 1.00 98.00 216 VAL A O 1
ATOM 1700 N N . SER A 1 217 ? -1.314 -2.014 16.748 1.00 98.44 217 SER A N 1
ATOM 1701 C CA . SER A 1 217 ? -1.072 -1.655 15.350 1.00 98.44 217 SER A CA 1
ATOM 1702 C C . SER A 1 217 ? -2.375 -1.542 14.568 1.00 98.44 217 SER A C 1
ATOM 1704 O O . SER A 1 217 ? -3.226 -2.422 14.676 1.00 98.44 217 SER A O 1
ATOM 1706 N N . ASN A 1 218 ? -2.503 -0.539 13.693 1.00 98.00 218 ASN A N 1
ATOM 1707 C CA . ASN A 1 218 ? -3.676 -0.441 12.816 1.00 98.00 218 ASN A CA 1
ATOM 1708 C C . ASN A 1 218 ? -3.789 -1.555 11.777 1.00 98.00 218 ASN A C 1
ATOM 1710 O O . ASN A 1 218 ? -4.892 -1.852 11.326 1.00 98.00 218 ASN A O 1
ATOM 1714 N N . ARG A 1 219 ? -2.665 -2.158 11.391 1.00 97.06 219 ARG A N 1
ATOM 1715 C CA . ARG A 1 219 ? -2.574 -3.100 10.267 1.00 97.06 219 ARG A CA 1
ATOM 1716 C C . ARG A 1 219 ? -2.472 -4.559 10.690 1.00 97.06 219 ARG A C 1
ATOM 1718 O O . ARG A 1 219 ? -2.197 -5.426 9.863 1.00 97.06 219 ARG A O 1
ATOM 1725 N N . ARG A 1 220 ? -2.609 -4.832 11.986 1.00 97.75 220 ARG A N 1
ATOM 1726 C CA . ARG A 1 220 ? -2.481 -6.172 12.557 1.00 97.75 220 ARG A CA 1
ATOM 1727 C C . ARG A 1 220 ? -3.832 -6.635 13.115 1.00 97.75 220 ARG A C 1
ATOM 1729 O O . ARG A 1 220 ? -4.536 -5.801 13.691 1.00 97.75 220 ARG A O 1
ATOM 1736 N N . PRO A 1 221 ? -4.230 -7.909 12.924 1.00 97.00 221 PRO A N 1
ATOM 1737 C CA . PRO A 1 221 ? -5.528 -8.422 13.383 1.00 97.00 221 PRO A CA 1
ATOM 1738 C C . PRO A 1 221 ? -5.832 -8.165 14.866 1.00 97.00 221 PRO A C 1
ATOM 1740 O O . PRO A 1 221 ? -6.990 -8.105 15.258 1.00 97.00 221 PRO A O 1
ATOM 1743 N N . GLU A 1 222 ? -4.804 -7.960 15.681 1.00 98.00 222 GLU A N 1
ATOM 1744 C CA . GLU A 1 222 ? -4.848 -7.606 17.095 1.00 98.00 222 GLU A CA 1
ATOM 1745 C C . GLU A 1 222 ? -5.675 -6.341 17.364 1.00 98.00 222 GLU A C 1
ATOM 1747 O O . GLU A 1 222 ? -6.313 -6.256 18.412 1.00 98.00 222 GLU A O 1
ATOM 1752 N N . LEU A 1 223 ? -5.742 -5.384 16.424 1.00 98.50 223 LEU A N 1
ATOM 1753 C CA . LEU A 1 223 ? -6.666 -4.249 16.540 1.00 98.50 223 LEU A CA 1
ATOM 1754 C C . LEU A 1 223 ? -8.122 -4.716 16.590 1.00 98.50 223 LEU A C 1
ATOM 1756 O O . LEU A 1 223 ? -8.905 -4.191 17.377 1.00 98.50 223 LEU A O 1
ATOM 1760 N N . LEU A 1 224 ? -8.486 -5.705 15.774 1.00 98.38 224 LEU A N 1
ATOM 1761 C CA . LEU A 1 224 ? -9.857 -6.200 15.690 1.00 98.38 224 LEU A CA 1
ATOM 1762 C C . LEU A 1 224 ? -10.293 -6.821 17.020 1.00 98.38 224 LEU A C 1
ATOM 1764 O O . LEU A 1 224 ? -11.396 -6.526 17.479 1.00 98.38 224 LEU A O 1
ATOM 1768 N N . GLU A 1 225 ? -9.411 -7.593 17.666 1.00 97.88 225 GLU A N 1
ATOM 1769 C CA . GLU A 1 225 ? -9.646 -8.135 19.013 1.00 97.88 225 GLU A CA 1
ATOM 1770 C C . GLU A 1 225 ? -9.696 -7.030 20.059 1.00 97.88 225 GLU A C 1
ATOM 1772 O O . GLU A 1 225 ? -10.593 -6.997 20.900 1.00 97.88 225 GLU A O 1
ATOM 1777 N N . ARG A 1 226 ? -8.753 -6.082 19.992 1.00 98.19 226 ARG A N 1
ATOM 1778 C CA . ARG A 1 226 ? -8.688 -4.985 20.956 1.00 98.19 226 ARG A CA 1
ATOM 1779 C C . ARG A 1 226 ? -9.965 -4.151 20.934 1.00 98.19 226 ARG A C 1
ATOM 1781 O O . ARG A 1 226 ? -10.423 -3.724 21.990 1.00 98.19 226 ARG A O 1
ATOM 1788 N N . LEU A 1 227 ? -10.563 -3.955 19.761 1.00 98.25 227 LEU A N 1
ATOM 1789 C CA . LEU A 1 227 ? -11.848 -3.277 19.608 1.00 98.25 227 LEU A CA 1
ATOM 1790 C C . LEU A 1 227 ? -13.024 -4.069 20.195 1.00 98.25 227 LEU A C 1
ATOM 1792 O O . LEU A 1 227 ? -13.937 -3.443 20.731 1.00 98.25 227 LEU A O 1
ATOM 1796 N N . ALA A 1 228 ? -12.993 -5.408 20.168 1.00 97.94 228 ALA A N 1
ATOM 1797 C CA . ALA A 1 228 ? -13.995 -6.229 20.856 1.00 97.94 228 ALA A CA 1
ATOM 1798 C C . ALA A 1 228 ? -13.913 -6.026 22.374 1.00 97.94 228 ALA A C 1
ATOM 1800 O O . ALA A 1 228 ? -14.916 -5.706 23.006 1.00 97.94 228 ALA A O 1
ATOM 1801 N N . THR A 1 229 ? -12.703 -6.108 22.935 1.00 97.88 229 THR A N 1
ATOM 1802 C CA . THR A 1 229 ? -12.469 -5.875 24.367 1.00 97.88 229 THR A CA 1
ATOM 1803 C C . THR A 1 229 ? -12.885 -4.465 24.791 1.00 97.88 229 THR A C 1
ATOM 1805 O O . THR A 1 229 ? -13.582 -4.298 25.785 1.00 97.88 229 THR A O 1
ATOM 1808 N N . LEU A 1 230 ? -12.521 -3.432 24.022 1.00 97.88 230 LEU A N 1
ATOM 1809 C CA . LEU A 1 230 ? -12.889 -2.050 24.346 1.00 97.88 230 LEU A CA 1
ATOM 1810 C C . LEU A 1 230 ? -14.405 -1.819 24.317 1.00 97.88 230 LEU A C 1
ATOM 1812 O O . LEU A 1 230 ? -14.913 -1.043 25.125 1.00 97.88 230 LEU A O 1
ATOM 1816 N N . LEU A 1 231 ? -15.129 -2.492 23.417 1.00 97.56 231 LEU A N 1
ATOM 1817 C CA . LEU A 1 231 ? -16.589 -2.435 23.380 1.00 97.56 231 LEU A CA 1
ATOM 1818 C C . LEU A 1 231 ? -17.232 -3.028 24.635 1.00 97.56 231 LEU A C 1
ATOM 1820 O O . LEU A 1 231 ? -18.229 -2.488 25.110 1.00 97.56 231 LEU A O 1
ATOM 1824 N N . GLU A 1 232 ? -16.682 -4.120 25.160 1.00 97.19 232 GLU A N 1
ATOM 1825 C CA . GLU A 1 232 ? -17.151 -4.743 26.402 1.00 97.19 232 GLU A CA 1
ATOM 1826 C C . GLU A 1 232 ? -16.822 -3.882 27.626 1.00 97.19 232 GLU A C 1
ATOM 1828 O O . GLU A 1 232 ? -17.675 -3.680 28.487 1.00 97.19 232 GLU A O 1
ATOM 1833 N N . GLU A 1 233 ? -15.604 -3.341 27.685 1.00 97.44 233 GLU A N 1
ATOM 1834 C CA . GLU A 1 233 ? -15.112 -2.562 28.825 1.00 97.44 233 GLU A CA 1
ATOM 1835 C C . GLU A 1 233 ? -15.740 -1.165 28.919 1.00 97.44 233 GLU A C 1
ATOM 1837 O O . GLU A 1 233 ? -16.007 -0.679 30.018 1.00 97.44 233 GLU A O 1
ATOM 1842 N N . ARG A 1 234 ? -15.919 -0.485 27.779 1.00 97.25 234 ARG A N 1
ATOM 1843 C CA . ARG A 1 234 ? -16.253 0.952 27.729 1.00 97.25 234 ARG A CA 1
ATOM 1844 C C . ARG A 1 234 ? -17.599 1.253 27.081 1.00 97.25 234 ARG A C 1
ATOM 1846 O O . ARG A 1 234 ? -18.140 2.340 27.270 1.00 97.25 234 ARG A O 1
ATOM 1853 N N . GLY A 1 235 ? -18.153 0.298 26.341 1.00 97.00 235 GLY A N 1
ATOM 1854 C CA . GLY A 1 235 ? -19.419 0.451 25.639 1.00 97.00 235 GLY A CA 1
ATOM 1855 C C . GLY A 1 235 ? -19.315 1.145 24.269 1.00 97.00 235 GLY A C 1
ATOM 1856 O O . GLY A 1 235 ? -18.276 1.692 23.896 1.00 97.00 235 GLY A O 1
ATOM 1857 N N . PRO A 1 236 ? -20.416 1.126 23.493 1.00 96.56 236 PRO A N 1
ATOM 1858 C CA . PRO A 1 236 ? -20.463 1.592 22.100 1.00 96.56 236 PRO A CA 1
ATOM 1859 C C . PRO A 1 236 ? -20.383 3.112 21.914 1.00 96.56 236 PRO A C 1
ATOM 1861 O O . PRO A 1 236 ? -20.170 3.570 20.786 1.00 96.56 236 PRO A O 1
ATOM 1864 N N . ASP A 1 237 ? -20.595 3.871 22.990 1.00 96.94 237 ASP A N 1
ATOM 1865 C CA . ASP A 1 237 ? -20.631 5.336 22.989 1.00 96.94 237 ASP A CA 1
ATOM 1866 C C . ASP A 1 237 ? -19.341 5.959 23.551 1.00 96.94 237 ASP A C 1
ATOM 1868 O O . ASP A 1 237 ? -19.209 7.184 23.589 1.00 96.94 237 ASP A O 1
ATOM 1872 N N . ASP A 1 238 ? -18.363 5.136 23.953 1.00 98.00 238 ASP A N 1
ATOM 1873 C CA . ASP A 1 238 ? -17.036 5.612 24.341 1.00 98.00 238 ASP A CA 1
ATOM 1874 C C . ASP A 1 238 ? -16.353 6.341 23.174 1.00 98.00 238 ASP A C 1
ATOM 1876 O O . ASP A 1 238 ? -16.328 5.879 22.029 1.00 98.00 238 ASP A O 1
ATOM 1880 N N . ALA A 1 239 ? -15.767 7.504 23.464 1.00 98.06 239 ALA A N 1
ATOM 1881 C CA . ALA A 1 239 ? -15.220 8.378 22.434 1.00 98.06 239 ALA A CA 1
ATOM 1882 C C . ALA A 1 239 ? -14.037 7.756 21.670 1.00 98.06 239 ALA A C 1
ATOM 1884 O O . ALA A 1 239 ? -13.873 8.047 20.483 1.00 98.06 239 ALA A O 1
ATOM 1885 N N . VAL A 1 240 ? -13.216 6.923 22.322 1.00 97.81 240 VAL A N 1
ATOM 1886 C CA . VAL A 1 240 ? -12.093 6.222 21.676 1.00 97.81 240 VAL A CA 1
ATOM 1887 C C . VAL A 1 240 ? -12.639 5.121 20.774 1.00 97.81 240 VAL A C 1
ATOM 1889 O O . VAL A 1 240 ? -12.267 5.051 19.603 1.00 97.81 240 VAL A O 1
ATOM 1892 N N . VAL A 1 241 ? -13.579 4.316 21.279 1.00 98.00 241 VAL A N 1
ATOM 1893 C CA . VAL A 1 241 ? -14.252 3.270 20.492 1.00 98.00 241 VAL A CA 1
ATOM 1894 C C . VAL A 1 241 ? -14.873 3.860 19.227 1.00 98.00 241 VAL A C 1
ATOM 1896 O O . VAL A 1 241 ? -14.607 3.377 18.128 1.00 98.00 241 VAL A O 1
ATOM 1899 N N . LEU A 1 242 ? -15.637 4.949 19.349 1.00 97.62 242 LEU A N 1
ATOM 1900 C CA . LEU A 1 242 ? -16.278 5.611 18.211 1.00 97.62 242 LEU A CA 1
ATOM 1901 C C . LEU A 1 242 ? -15.276 6.062 17.142 1.00 97.62 242 LEU A C 1
ATOM 1903 O O . LEU A 1 242 ? -15.515 5.851 15.949 1.00 97.62 242 LEU A O 1
ATOM 1907 N N . ARG A 1 243 ? -14.162 6.685 17.551 1.00 97.62 243 ARG A N 1
ATOM 1908 C CA . ARG A 1 243 ? -13.128 7.143 16.612 1.00 97.62 243 ARG A CA 1
ATOM 1909 C C . ARG A 1 243 ? -12.473 5.972 15.896 1.00 97.62 243 ARG A C 1
ATOM 1911 O O . ARG A 1 243 ? -12.419 5.996 14.668 1.00 97.62 243 ARG A O 1
ATOM 1918 N N . LEU A 1 244 ? -12.045 4.946 16.631 1.00 97.94 244 LEU A N 1
ATOM 1919 C CA . LEU A 1 244 ? -11.355 3.796 16.049 1.00 97.94 244 LEU A CA 1
ATOM 1920 C C . LEU A 1 244 ? -12.267 2.979 15.126 1.00 97.94 244 LEU A C 1
ATOM 1922 O O . LEU A 1 244 ? -11.836 2.594 14.043 1.00 97.94 244 LEU A O 1
ATOM 1926 N N . PHE A 1 245 ? -13.536 2.771 15.494 1.00 98.06 245 PHE A N 1
ATOM 1927 C CA . PHE A 1 245 ? -14.511 2.105 14.622 1.00 98.06 245 PHE A CA 1
ATOM 1928 C C . PHE A 1 245 ? -14.709 2.876 13.318 1.00 98.06 245 PHE A C 1
ATOM 1930 O O . PHE A 1 245 ? -14.629 2.298 12.238 1.00 98.06 245 PHE A O 1
ATOM 1937 N N . ARG A 1 246 ? -14.932 4.192 13.410 1.00 97.06 246 ARG A N 1
ATOM 1938 C CA . ARG A 1 246 ? -15.138 5.041 12.233 1.00 97.06 246 ARG A CA 1
ATOM 1939 C C . ARG A 1 246 ? -13.911 5.070 11.321 1.00 97.06 246 ARG A C 1
ATOM 1941 O O . ARG A 1 246 ? -14.073 5.090 10.104 1.00 97.06 246 ARG A O 1
ATOM 1948 N N . GLN A 1 247 ? -12.718 5.116 11.908 1.00 97.00 247 GLN A N 1
ATOM 1949 C CA . GLN A 1 247 ? -11.465 5.249 11.172 1.00 97.00 247 GLN A CA 1
ATOM 1950 C C . GLN A 1 247 ? -11.036 3.928 10.527 1.00 97.00 247 GLN A C 1
ATOM 1952 O O . GLN A 1 247 ? -10.666 3.912 9.356 1.00 97.00 247 GLN A O 1
ATOM 1957 N N . TYR A 1 248 ? -11.086 2.824 11.277 1.00 98.25 248 TYR A N 1
ATOM 1958 C CA . TYR A 1 248 ? -10.394 1.592 10.902 1.00 98.25 248 TYR A CA 1
ATOM 1959 C C . TYR A 1 248 ? -11.301 0.462 10.445 1.00 98.25 248 TYR A C 1
ATOM 1961 O O . TYR A 1 248 ? -10.803 -0.429 9.766 1.00 98.25 248 TYR A O 1
ATOM 1969 N N . LEU A 1 249 ? -12.591 0.449 10.783 1.00 98.06 249 LEU A N 1
ATOM 1970 C CA . LEU A 1 249 ? -13.460 -0.684 10.465 1.00 98.06 249 LEU A CA 1
ATOM 1971 C C . LEU A 1 249 ? -14.359 -0.422 9.253 1.00 98.06 249 LEU A C 1
ATOM 1973 O O . LEU A 1 249 ? -14.680 0.732 8.955 1.00 98.06 249 LEU A O 1
ATOM 1977 N N . PRO A 1 250 ? -14.777 -1.477 8.531 1.00 96.69 250 PRO A N 1
ATOM 1978 C CA . PRO A 1 250 ? 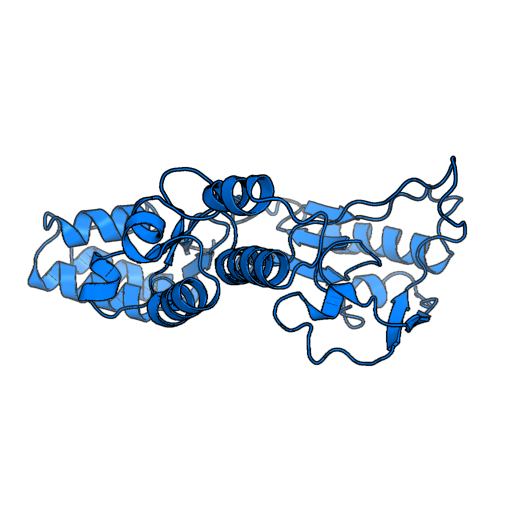-15.793 -1.355 7.491 1.00 96.69 250 PRO A CA 1
ATOM 1979 C C . PRO A 1 250 ? -17.132 -0.902 8.099 1.00 96.69 250 PRO A C 1
ATOM 1981 O O . PRO A 1 250 ? -17.422 -1.174 9.266 1.00 96.69 250 PRO A O 1
ATOM 1984 N N . ALA A 1 251 ? -17.954 -0.197 7.318 1.00 93.62 251 ALA A N 1
ATOM 1985 C CA . ALA A 1 251 ? -19.197 0.416 7.806 1.00 93.62 251 ALA A CA 1
ATOM 1986 C C . ALA A 1 251 ? -20.226 -0.619 8.301 1.00 93.62 251 ALA A C 1
ATOM 1988 O O . ALA A 1 251 ? -21.095 -0.304 9.111 1.00 93.62 251 ALA A O 1
ATOM 1989 N N . GLU A 1 252 ? -20.113 -1.854 7.822 1.00 94.62 252 GLU A N 1
ATOM 1990 C CA . GLU A 1 252 ? -20.944 -3.000 8.172 1.00 94.62 252 GLU A CA 1
ATOM 1991 C C . GLU A 1 252 ? -20.599 -3.600 9.545 1.00 94.62 252 GLU A C 1
ATOM 1993 O O . GLU A 1 252 ? -21.353 -4.439 10.043 1.00 94.62 252 GLU A O 1
ATOM 1998 N N . ALA A 1 253 ? -19.474 -3.213 10.161 1.00 97.25 253 ALA A N 1
ATOM 1999 C CA . ALA A 1 253 ? -19.090 -3.702 11.481 1.00 97.25 253 ALA A CA 1
ATOM 2000 C C . ALA A 1 253 ? -20.073 -3.180 12.552 1.00 97.25 253 ALA A C 1
ATOM 2002 O O . ALA A 1 253 ? -20.211 -1.965 12.734 1.00 97.25 253 ALA A O 1
ATOM 2003 N N . PRO A 1 254 ? -20.770 -4.064 13.287 1.00 97.19 254 PRO A N 1
ATOM 2004 C CA . PRO A 1 254 ? -21.736 -3.636 14.290 1.00 97.19 254 PRO A CA 1
ATOM 2005 C C . PRO A 1 254 ? -21.028 -3.061 15.519 1.00 97.19 254 PRO A C 1
ATOM 2007 O O . PRO A 1 254 ? -19.931 -3.482 15.869 1.00 97.19 254 PRO A O 1
ATOM 2010 N N . ARG A 1 255 ? -21.686 -2.120 16.208 1.00 94.38 255 ARG A N 1
ATOM 2011 C CA . ARG A 1 255 ? -21.129 -1.456 17.401 1.00 94.38 255 ARG A CA 1
ATOM 2012 C C . ARG A 1 255 ? -21.569 -2.056 18.733 1.00 94.38 255 ARG A C 1
ATOM 2014 O O . ARG A 1 255 ? -21.022 -1.692 19.756 1.00 94.38 255 ARG A O 1
ATOM 2021 N N . SER A 1 256 ? -22.544 -2.960 18.776 1.00 96.25 256 SER A N 1
ATOM 2022 C CA . SER A 1 256 ? -22.846 -3.679 20.025 1.00 96.25 256 SER A CA 1
ATOM 2023 C C . SER A 1 256 ? -21.745 -4.704 20.309 1.00 96.25 256 SER A C 1
ATOM 2025 O O . SER A 1 256 ? -21.392 -5.428 19.379 1.00 96.25 256 SER A O 1
ATOM 2027 N N . ALA A 1 257 ? -21.296 -4.852 21.559 1.00 96.50 257 ALA A N 1
ATOM 2028 C CA . ALA A 1 257 ? -20.247 -5.811 21.934 1.00 96.50 257 ALA A CA 1
ATOM 2029 C C . ALA A 1 257 ? -20.518 -7.238 21.410 1.00 96.50 257 ALA A C 1
ATOM 2031 O O . ALA A 1 257 ? -19.746 -7.765 20.610 1.00 96.50 257 ALA A O 1
ATOM 2032 N N . ALA A 1 258 ? -21.682 -7.811 21.742 1.00 96.81 258 ALA A N 1
ATOM 2033 C CA . ALA A 1 258 ? -22.067 -9.149 21.282 1.00 96.81 258 ALA A CA 1
ATOM 2034 C C . ALA A 1 258 ? -22.168 -9.252 19.748 1.00 96.81 258 ALA A C 1
ATOM 2036 O O . ALA A 1 258 ? -21.706 -10.221 19.145 1.00 96.81 258 ALA A O 1
ATOM 2037 N N . GLY A 1 259 ? -22.749 -8.239 19.096 1.00 98.00 259 GLY A N 1
ATOM 2038 C CA . GLY A 1 259 ? -22.854 -8.210 17.637 1.00 98.00 259 GLY A CA 1
ATOM 2039 C C . GLY A 1 259 ? -21.491 -8.133 16.948 1.00 98.00 259 GLY A C 1
ATOM 2040 O O . GLY A 1 259 ? -21.293 -8.806 15.937 1.00 98.00 259 GLY A O 1
ATOM 2041 N N . TYR A 1 260 ? -20.556 -7.348 17.493 1.00 98.50 260 TYR A N 1
ATOM 2042 C CA . TYR A 1 260 ? -19.205 -7.190 16.958 1.00 98.50 260 TYR A CA 1
ATOM 2043 C C . TYR A 1 260 ? -18.401 -8.474 17.099 1.00 98.50 260 TYR A C 1
ATOM 2045 O O . TYR A 1 260 ? -17.852 -8.933 16.103 1.00 98.50 260 TYR A O 1
ATOM 2053 N N . ALA A 1 261 ? -18.413 -9.103 18.277 1.00 97.94 261 ALA A N 1
ATOM 2054 C CA . ALA A 1 261 ? -17.740 -10.381 18.501 1.00 97.94 261 ALA A CA 1
ATOM 2055 C C . ALA A 1 261 ? -18.210 -11.450 17.498 1.00 97.94 261 ALA A C 1
ATOM 2057 O O . ALA A 1 261 ? -17.400 -12.056 16.795 1.00 97.94 261 ALA A O 1
ATOM 2058 N N . ALA A 1 262 ? -19.528 -11.605 17.340 1.00 98.19 262 ALA A N 1
ATOM 2059 C CA . ALA A 1 262 ? -20.094 -12.572 16.404 1.00 98.19 262 ALA A CA 1
ATOM 2060 C C . ALA A 1 262 ? -19.812 -12.209 14.932 1.00 98.19 262 ALA A C 1
ATOM 2062 O O . ALA A 1 262 ? -19.626 -13.086 14.087 1.00 98.19 262 ALA A O 1
ATOM 2063 N N . TRP A 1 263 ? -19.804 -10.917 14.586 1.00 98.31 263 TRP A N 1
ATOM 2064 C CA . TRP A 1 263 ? -19.419 -10.460 13.249 1.00 98.31 263 TRP A CA 1
ATOM 2065 C C . TRP A 1 263 ? -17.944 -10.749 12.967 1.00 98.31 263 TRP A C 1
ATOM 2067 O O . TRP A 1 263 ? -17.633 -11.263 11.896 1.00 98.31 263 TRP A O 1
ATOM 2077 N N . LEU A 1 264 ? -17.053 -10.472 13.915 1.00 98.19 264 LEU A N 1
ATOM 2078 C CA . LEU A 1 264 ? -15.621 -10.694 13.768 1.00 98.19 264 LEU A CA 1
ATOM 2079 C C . LEU A 1 264 ? -15.321 -12.180 13.574 1.00 98.19 264 LEU A C 1
ATOM 2081 O O . LEU A 1 264 ? -14.627 -12.533 12.626 1.00 98.19 264 LEU A O 1
ATOM 2085 N N . GLU A 1 265 ? -15.916 -13.055 14.386 1.00 97.94 265 GLU A N 1
ATOM 2086 C CA . GLU A 1 265 ? -15.777 -14.509 14.253 1.00 97.94 265 GLU A CA 1
ATOM 2087 C C . GLU A 1 265 ? -16.144 -15.001 12.844 1.00 97.94 265 GLU A C 1
ATOM 2089 O O . GLU A 1 265 ? -15.369 -15.716 12.210 1.00 97.94 265 GLU A O 1
ATOM 2094 N N . ARG A 1 266 ? -17.285 -14.549 12.306 1.00 97.88 266 ARG A N 1
ATOM 2095 C CA . ARG A 1 266 ? -17.751 -14.947 10.966 1.00 97.88 266 ARG A CA 1
ATOM 2096 C C . ARG A 1 266 ? -16.906 -14.390 9.823 1.00 97.88 266 ARG A C 1
ATOM 2098 O O . ARG A 1 266 ? -16.891 -14.970 8.740 1.00 97.88 266 ARG A O 1
ATOM 2105 N N . ASN A 1 267 ? -16.272 -13.236 10.017 1.00 97.94 267 ASN A N 1
ATOM 2106 C CA . ASN A 1 267 ? -15.653 -12.475 8.932 1.00 97.94 267 ASN A CA 1
ATOM 2107 C C . ASN A 1 267 ? -14.124 -12.470 8.957 1.00 97.94 267 ASN A C 1
ATOM 2109 O O . ASN A 1 267 ? -13.524 -12.080 7.959 1.00 97.94 267 ASN A O 1
ATOM 2113 N N . ARG A 1 268 ? -13.497 -12.930 10.046 1.00 96.44 268 ARG A N 1
ATOM 2114 C CA . ARG A 1 268 ? -12.049 -12.852 10.301 1.00 96.44 268 ARG A CA 1
ATOM 2115 C C . ARG A 1 268 ? -11.183 -13.216 9.096 1.00 96.44 268 ARG A C 1
ATOM 2117 O O . ARG A 1 268 ? -10.273 -12.470 8.764 1.00 96.44 268 ARG A O 1
ATOM 2124 N N . ALA A 1 269 ? -11.481 -14.329 8.426 1.00 96.62 269 ALA A N 1
ATOM 2125 C CA . ALA A 1 269 ? -10.684 -14.829 7.302 1.00 96.62 269 ALA A CA 1
ATOM 2126 C C . ALA A 1 269 ? -10.739 -13.944 6.041 1.00 96.62 269 ALA A C 1
ATOM 2128 O O . ALA A 1 269 ? -9.899 -14.083 5.159 1.00 96.62 269 ALA A O 1
ATOM 2129 N N . ARG A 1 270 ? -11.728 -13.050 5.945 1.00 96.94 270 ARG A N 1
ATOM 2130 C CA . ARG A 1 270 ? -11.945 -12.147 4.805 1.00 96.94 270 ARG A CA 1
ATOM 2131 C C . ARG A 1 270 ? -11.583 -10.697 5.115 1.00 96.94 270 ARG A C 1
ATOM 2133 O O . ARG A 1 270 ? -11.702 -9.845 4.236 1.00 96.94 270 ARG A O 1
ATOM 2140 N N . LEU A 1 271 ? -11.201 -10.398 6.355 1.00 98.00 271 LEU A N 1
ATOM 2141 C CA . LEU A 1 271 ? -10.775 -9.062 6.743 1.00 98.00 271 LEU A CA 1
ATOM 2142 C C . LEU A 1 271 ? -9.325 -8.845 6.319 1.00 98.00 271 LEU A C 1
ATOM 2144 O O . LEU A 1 271 ? -8.445 -9.635 6.652 1.00 98.00 271 LEU A O 1
ATOM 2148 N N . PHE A 1 272 ? -9.081 -7.753 5.605 1.00 98.12 272 PHE A N 1
ATOM 2149 C CA . PHE A 1 272 ? -7.744 -7.341 5.192 1.00 98.12 272 PHE A CA 1
ATOM 2150 C C . PHE A 1 272 ? -7.576 -5.836 5.390 1.00 98.12 272 PHE A C 1
ATOM 2152 O O . PHE A 1 272 ? -8.552 -5.087 5.372 1.00 98.12 272 PHE A O 1
ATOM 2159 N N . PHE A 1 273 ? -6.342 -5.393 5.598 1.00 98.31 273 PHE A N 1
ATOM 2160 C CA . PHE A 1 273 ? -6.013 -3.991 5.823 1.00 98.31 273 PHE A CA 1
ATOM 2161 C C . PHE A 1 273 ? -5.343 -3.398 4.585 1.00 98.31 273 PHE A C 1
ATOM 2163 O O . PHE A 1 273 ? -4.450 -4.025 4.022 1.00 98.31 273 PHE A O 1
ATOM 2170 N N . SER A 1 274 ? -5.719 -2.173 4.212 1.00 97.94 274 SER A N 1
ATOM 2171 C CA . SER A 1 274 ? -5.078 -1.438 3.119 1.00 97.94 274 SER A CA 1
ATOM 2172 C C . SER A 1 274 ? -4.600 -0.065 3.587 1.00 97.94 274 SER A C 1
ATOM 2174 O O . SER A 1 274 ? -5.383 0.742 4.098 1.00 97.94 274 SER A O 1
ATOM 2176 N N . ASP A 1 275 ? -3.311 0.215 3.376 1.00 97.12 275 ASP A N 1
ATOM 2177 C CA . ASP A 1 275 ? -2.738 1.545 3.579 1.00 97.12 275 ASP A CA 1
ATOM 2178 C C . ASP A 1 275 ? -3.292 2.499 2.518 1.00 97.12 275 ASP A C 1
ATOM 2180 O O . ASP A 1 275 ? -3.788 3.585 2.828 1.00 97.12 275 ASP A O 1
ATOM 2184 N N . VAL A 1 276 ? -3.259 2.087 1.247 1.00 95.81 276 VAL A N 1
ATOM 2185 C CA . VAL A 1 276 ? -3.691 2.958 0.146 1.00 95.81 276 VAL A CA 1
ATOM 2186 C C . VAL A 1 276 ? -5.203 3.145 0.112 1.00 95.81 276 VAL A C 1
ATOM 2188 O O . VAL A 1 276 ? -5.655 4.171 -0.390 1.00 95.81 276 VAL A O 1
ATOM 2191 N N . GLY A 1 277 ? -5.969 2.223 0.696 1.00 96.38 277 GLY A N 1
ATOM 2192 C CA . GLY A 1 277 ? -7.411 2.320 0.930 1.00 96.38 277 GLY A CA 1
ATOM 2193 C C . GLY A 1 277 ? -7.817 3.237 2.085 1.00 96.38 277 GLY A C 1
ATOM 2194 O O . GLY A 1 277 ? -8.964 3.189 2.515 1.00 96.38 277 GLY A O 1
ATOM 2195 N N . GLY A 1 278 ? -6.892 4.047 2.611 1.00 95.94 278 GLY A N 1
ATOM 2196 C CA . GLY A 1 278 ? -7.174 5.000 3.687 1.00 95.94 278 GLY A CA 1
ATOM 2197 C C . GLY A 1 278 ? -6.800 4.497 5.080 1.00 95.94 278 GLY A C 1
ATOM 2198 O O . GLY A 1 278 ? -7.360 4.979 6.059 1.00 95.94 278 GLY A O 1
ATOM 2199 N N . PHE A 1 279 ? -5.847 3.562 5.181 1.00 97.69 279 PHE A N 1
ATOM 2200 C CA . PHE A 1 279 ? -5.373 2.983 6.444 1.00 97.69 279 PHE A CA 1
ATOM 2201 C C . PHE A 1 279 ? -6.499 2.327 7.244 1.00 97.69 279 PHE A C 1
ATOM 2203 O O . PHE A 1 279 ? -6.663 2.595 8.433 1.00 97.69 279 PHE A O 1
ATOM 2210 N N . ARG A 1 280 ? -7.281 1.461 6.597 1.00 97.81 280 ARG A N 1
ATOM 2211 C CA . ARG A 1 280 ? -8.439 0.810 7.220 1.00 97.81 280 ARG A CA 1
ATOM 2212 C C . ARG A 1 280 ? -8.600 -0.641 6.792 1.00 97.81 280 ARG A C 1
ATOM 2214 O O . ARG A 1 280 ? -8.038 -1.085 5.790 1.00 97.81 280 ARG A O 1
ATOM 2221 N N . TRP A 1 281 ? -9.398 -1.361 7.568 1.00 98.56 281 TRP A N 1
ATOM 2222 C CA . TRP A 1 281 ? -9.830 -2.719 7.290 1.00 98.56 281 TRP A CA 1
ATOM 2223 C C . TRP A 1 281 ? -11.022 -2.733 6.339 1.00 98.56 281 TRP A C 1
ATOM 2225 O O . TRP A 1 281 ? -11.948 -1.925 6.443 1.00 98.56 281 TRP A O 1
ATOM 2235 N N . PHE A 1 282 ? -10.997 -3.707 5.442 1.00 98.12 282 PHE A N 1
ATOM 2236 C CA . PHE A 1 282 ? -12.024 -4.004 4.461 1.00 98.12 282 PHE A CA 1
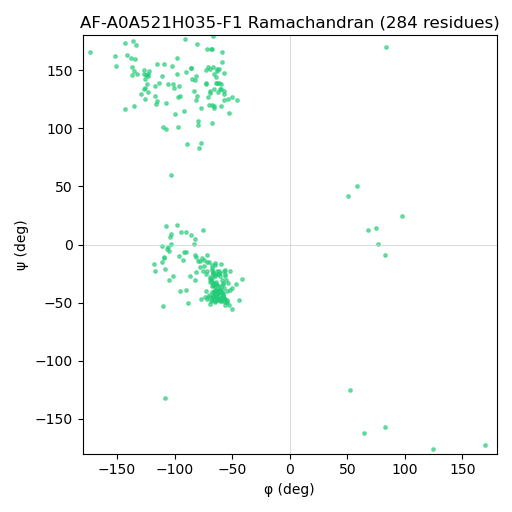ATOM 2237 C C . PHE A 1 282 ? -12.499 -5.437 4.653 1.00 98.12 282 PHE A C 1
ATOM 2239 O O . PHE A 1 282 ? -11.734 -6.311 5.064 1.00 98.12 282 PHE A O 1
ATOM 2246 N N . LEU A 1 283 ? -13.765 -5.677 4.326 1.00 97.31 283 LEU A N 1
ATOM 2247 C CA . LEU A 1 283 ? -14.337 -7.013 4.267 1.00 97.31 283 LEU A CA 1
ATOM 2248 C C . LEU A 1 283 ? -14.369 -7.474 2.809 1.00 97.31 283 LEU A C 1
ATOM 2250 O O . LEU A 1 283 ? -15.120 -6.922 2.006 1.00 97.31 283 LEU A O 1
ATOM 2254 N N . ALA A 1 284 ? -13.565 -8.480 2.468 1.00 95.44 284 ALA A N 1
ATOM 2255 C CA . ALA A 1 284 ? -13.624 -9.093 1.148 1.00 95.44 284 ALA A CA 1
ATOM 2256 C C . ALA A 1 284 ? -14.978 -9.807 0.933 1.00 95.44 284 ALA A C 1
ATOM 2258 O O . ALA A 1 284 ? -15.554 -10.347 1.891 1.00 95.44 284 ALA A O 1
ATOM 2259 N N . PRO A 1 285 ? -15.499 -9.828 -0.309 1.00 90.94 285 PRO A N 1
ATOM 2260 C CA . PRO A 1 285 ? -16.679 -10.617 -0.649 1.00 90.94 285 PRO A CA 1
ATOM 2261 C C . PRO A 1 285 ? -16.448 -12.118 -0.369 1.00 90.94 285 PRO A C 1
ATOM 2263 O O . PRO A 1 285 ? -15.299 -12.548 -0.251 1.00 90.94 285 PRO A O 1
ATOM 2266 N N . PRO A 1 286 ? -17.528 -12.901 -0.175 1.00 83.56 286 PRO A N 1
ATOM 2267 C CA . PRO A 1 286 ? -17.444 -14.352 0.014 1.00 83.56 286 PRO A CA 1
ATOM 2268 C C . PRO A 1 286 ? -16.867 -15.077 -1.202 1.00 83.56 286 PRO A C 1
ATOM 2270 O O . PRO A 1 286 ? -17.057 -14.578 -2.335 1.00 83.56 286 PRO A O 1
#